Protein AF-A0AA36FX39-F1 (afdb_monomer_lite)

Organism: NCBI:txid96644

Secondary structure (DSSP, 8-state):
----BTHHHHHHHHTTT-----SS--EEE-S--TTTTTS--EEEEE-S-SEEEEEEEEETTEEEEEEEEEES---HHHHHHHHHHHHHHHHTSTTHHHHHHHSPEEE-S-HHHHHHHHHHH---EEE-HHHHHHHHHHHHHHHTTTTTT-HHHHHHHHHHHHHTTS-HHHHHHTTTT---S-SSTTTHHHHHHHHHHHHHHHHHH-GGG-

Structure (mmCIF, N/CA/C/O backbone):
data_AF-A0AA36FX39-F1
#
_entry.id   AF-A0AA36FX39-F1
#
loop_
_atom_site.group_PDB
_atom_site.id
_atom_site.type_symbol
_atom_site.label_atom_id
_atom_site.label_alt_id
_atom_site.label_comp_id
_atom_site.label_asym_id
_atom_site.label_entity_id
_atom_site.label_seq_id
_atom_site.pdbx_PDB_ins_code
_atom_site.Cartn_x
_atom_site.Cartn_y
_atom_site.Cartn_z
_atom_site.occupancy
_atom_site.B_iso_or_equiv
_atom_site.auth_seq_id
_atom_site.auth_comp_id
_atom_site.auth_asym_id
_atom_site.auth_atom_id
_atom_site.pdbx_PDB_model_num
ATOM 1 N N . MET A 1 1 ? -10.866 2.314 -0.943 1.00 38.16 1 MET A N 1
ATOM 2 C CA . MET A 1 1 ? -10.114 3.398 -0.266 1.00 38.16 1 MET A CA 1
ATOM 3 C C . MET A 1 1 ? -9.944 4.569 -1.226 1.00 38.16 1 MET A C 1
ATOM 5 O O . MET A 1 1 ? -9.583 4.350 -2.378 1.00 38.16 1 MET A O 1
ATOM 9 N N . ALA A 1 2 ? -10.256 5.788 -0.804 1.00 26.12 2 ALA A N 1
ATOM 10 C CA . ALA A 1 2 ? -10.143 6.982 -1.635 1.00 26.12 2 ALA A CA 1
ATOM 11 C C . ALA A 1 2 ? -9.407 8.057 -0.831 1.00 26.12 2 ALA A C 1
ATOM 13 O O . ALA A 1 2 ? -9.843 8.424 0.253 1.00 26.12 2 ALA A O 1
ATOM 14 N N . CYS A 1 3 ? -8.278 8.533 -1.354 1.00 27.59 3 CYS A N 1
ATOM 15 C CA . CYS A 1 3 ? -7.653 9.766 -0.888 1.00 27.59 3 CYS A CA 1
ATOM 16 C C . CYS A 1 3 ? -8.404 10.901 -1.586 1.00 27.59 3 CYS A C 1
ATOM 18 O O . CYS A 1 3 ? -8.202 11.119 -2.781 1.00 27.59 3 CYS A O 1
ATOM 20 N N . VAL A 1 4 ? -9.329 11.543 -0.877 1.00 28.94 4 VAL A N 1
ATOM 21 C CA . VAL A 1 4 ? -10.105 12.679 -1.389 1.00 28.94 4 VAL A CA 1
ATOM 22 C C . VAL A 1 4 ? -9.465 13.966 -0.873 1.00 28.94 4 VAL A C 1
ATOM 24 O O . VAL A 1 4 ? -9.008 14.009 0.267 1.00 28.94 4 VAL A O 1
ATOM 27 N N . ASP A 1 5 ? -9.405 14.992 -1.720 1.00 29.94 5 ASP A N 1
ATOM 28 C CA . ASP A 1 5 ? -8.946 16.340 -1.366 1.00 29.94 5 ASP A CA 1
ATOM 29 C C . ASP A 1 5 ? -9.750 16.884 -0.162 1.00 29.94 5 ASP A C 1
ATOM 31 O O . ASP A 1 5 ? -10.981 16.998 -0.207 1.00 29.94 5 ASP A O 1
ATOM 35 N N . CYS A 1 6 ? -9.048 17.175 0.941 1.00 34.19 6 CYS A N 1
ATOM 36 C CA . CYS A 1 6 ? -9.605 17.466 2.267 1.00 34.19 6 CYS A CA 1
ATOM 37 C C . CYS A 1 6 ? -10.429 18.755 2.363 1.00 34.19 6 CYS A C 1
ATOM 39 O O . CYS A 1 6 ? -11.160 18.933 3.344 1.00 34.19 6 CYS A O 1
ATOM 41 N N . LYS A 1 7 ? -10.337 19.666 1.385 1.00 35.47 7 LYS A N 1
ATOM 42 C CA . LYS A 1 7 ? -10.929 21.012 1.501 1.00 35.47 7 LYS A CA 1
ATOM 43 C C . LYS A 1 7 ? -12.444 20.986 1.732 1.00 35.47 7 LYS A C 1
ATOM 45 O O . LYS A 1 7 ? -12.955 21.782 2.516 1.00 35.47 7 LYS A O 1
ATOM 50 N N . LYS A 1 8 ? -13.163 20.032 1.126 1.00 36.50 8 LYS A N 1
ATOM 51 C CA . LYS A 1 8 ? -14.623 19.887 1.298 1.00 36.50 8 LYS A CA 1
ATOM 52 C C . LYS A 1 8 ? -15.017 19.202 2.614 1.00 36.50 8 LYS A C 1
ATOM 54 O O . LYS A 1 8 ? -16.038 19.557 3.196 1.00 36.50 8 LYS A O 1
ATOM 59 N N . PHE A 1 9 ? -14.209 18.261 3.110 1.00 38.22 9 PHE A N 1
ATOM 60 C CA . PHE A 1 9 ? -14.480 17.535 4.360 1.00 38.22 9 PHE A CA 1
ATOM 61 C C . PHE A 1 9 ? -14.305 18.435 5.593 1.00 38.22 9 PHE A C 1
ATOM 63 O O . PHE A 1 9 ? -15.168 18.464 6.472 1.00 38.22 9 PHE A O 1
ATOM 70 N N . ILE A 1 10 ? -13.232 19.234 5.619 1.00 39.91 10 ILE A N 1
ATOM 71 C CA . ILE A 1 10 ? -12.936 20.179 6.708 1.00 39.91 10 ILE A CA 1
ATOM 72 C C . ILE A 1 10 ? -14.005 21.285 6.782 1.00 39.91 10 ILE A C 1
ATOM 74 O O . ILE A 1 10 ? -14.480 21.617 7.869 1.00 39.91 10 ILE A O 1
ATOM 78 N N . ALA A 1 11 ? -14.443 21.812 5.632 1.00 41.25 11 ALA A N 1
ATOM 79 C CA . ALA A 1 11 ? -15.475 22.849 5.565 1.00 41.25 11 ALA A CA 1
ATOM 80 C C . ALA A 1 11 ? -16.834 22.380 6.119 1.00 41.25 11 ALA A C 1
ATOM 82 O O . ALA A 1 11 ? -17.490 23.115 6.857 1.00 41.25 11 ALA A O 1
ATOM 83 N N . ASN A 1 12 ? -17.235 21.139 5.823 1.00 39.12 12 ASN A N 1
ATOM 84 C CA . ASN A 1 12 ? -18.529 20.609 6.258 1.00 39.12 12 ASN A CA 1
ATOM 85 C C . ASN A 1 12 ? -18.571 20.320 7.772 1.00 39.12 12 ASN A C 1
ATOM 87 O O . ASN A 1 12 ? -19.609 20.473 8.408 1.00 39.12 12 ASN A O 1
ATOM 91 N N . LYS A 1 13 ? -17.434 19.951 8.378 1.00 43.81 13 LYS A N 1
ATOM 92 C CA . LYS A 1 13 ? -17.348 19.645 9.817 1.00 43.81 13 LYS A CA 1
ATOM 93 C C . LYS A 1 13 ? -17.209 20.887 10.707 1.00 43.81 13 LYS A C 1
ATOM 95 O O . LYS A 1 13 ? -17.745 20.870 11.812 1.00 43.81 13 LYS A O 1
ATOM 100 N N . ARG A 1 14 ? -16.599 21.983 10.224 1.00 40.12 14 ARG A N 1
ATOM 101 C CA . ARG A 1 14 ? -16.661 23.299 10.905 1.00 40.12 14 ARG A CA 1
ATOM 102 C C . ARG A 1 14 ? -18.099 23.801 11.043 1.00 40.12 14 ARG A C 1
ATOM 104 O O . ARG A 1 14 ? -18.460 24.334 12.083 1.00 40.12 14 ARG A O 1
ATOM 111 N N . ARG A 1 15 ? -18.931 23.563 10.024 1.00 33.38 15 ARG A N 1
ATOM 112 C CA . ARG A 1 15 ? -20.356 23.929 10.019 1.00 33.38 15 ARG A CA 1
ATOM 113 C C . ARG A 1 15 ? -21.189 23.160 11.055 1.00 33.38 15 ARG A C 1
ATOM 115 O O . ARG A 1 15 ? -22.246 23.635 11.441 1.00 33.38 15 ARG A O 1
ATOM 122 N N . LEU A 1 16 ? -20.704 22.002 11.509 1.00 36.22 16 LEU A N 1
ATOM 123 C CA . LEU A 1 16 ? -21.359 21.134 12.496 1.00 36.22 16 LEU A CA 1
ATOM 124 C C . LEU A 1 16 ? -20.839 21.335 13.934 1.00 36.22 16 LEU A C 1
ATOM 126 O O . LEU A 1 16 ? -21.176 20.543 14.805 1.00 36.22 16 LEU A O 1
ATOM 130 N N . GLY A 1 17 ? -19.991 22.339 14.196 1.00 29.98 17 GLY A N 1
ATOM 131 C CA . GLY A 1 17 ? -19.481 22.623 15.548 1.00 29.98 17 GLY A CA 1
ATOM 132 C C . GLY A 1 17 ? -18.482 21.596 16.105 1.00 29.98 17 GLY A C 1
ATOM 133 O O . GLY A 1 17 ? -18.139 21.646 17.278 1.00 29.98 17 GLY A O 1
ATOM 134 N N . LEU A 1 18 ? -17.975 20.676 15.274 1.00 39.56 18 LEU A N 1
ATOM 135 C CA . LEU A 1 18 ? -17.125 19.548 15.697 1.00 39.56 18 LEU A CA 1
ATOM 136 C C . LEU A 1 18 ? -15.623 19.883 15.805 1.00 39.56 18 LEU A C 1
ATOM 138 O O . LEU A 1 18 ? -14.799 18.989 15.974 1.00 39.56 18 LEU A O 1
ATOM 142 N N . TYR A 1 19 ? -15.261 21.159 15.675 1.00 37.84 19 TYR A N 1
ATOM 143 C CA . TYR A 1 19 ? -13.895 21.664 15.819 1.00 37.84 19 TYR A CA 1
ATOM 144 C C . TYR A 1 19 ? -13.902 22.840 16.799 1.00 37.84 19 TYR A C 1
ATOM 146 O O . TYR A 1 19 ? -13.935 23.999 16.389 1.00 37.84 19 TYR A O 1
ATOM 154 N N . GLY A 1 20 ? -13.904 22.525 18.095 1.00 29.28 20 GLY A N 1
ATOM 155 C CA . GLY A 1 20 ? -13.510 23.462 19.146 1.00 29.28 20 GLY A CA 1
ATOM 156 C C . GLY A 1 20 ? -11.989 23.588 19.154 1.00 29.28 20 GLY A C 1
ATOM 157 O O . GLY A 1 20 ? -11.285 22.591 18.999 1.00 29.28 20 GLY A O 1
ATOM 158 N N . GLY A 1 21 ? -11.484 24.816 19.229 1.00 30.69 21 GLY A N 1
ATOM 159 C CA . GLY A 1 21 ? -10.059 25.098 19.137 1.00 30.69 21 GLY A CA 1
ATOM 160 C C . GLY A 1 21 ? -9.290 24.568 20.338 1.00 30.69 21 GLY A C 1
ATOM 161 O O . GLY A 1 21 ? -9.250 25.230 21.363 1.00 30.69 21 GLY A O 1
ATOM 162 N N . GLU A 1 22 ? -8.603 23.443 20.173 1.00 29.55 22 GLU A N 1
ATOM 163 C CA . GLU A 1 22 ? -7.464 23.082 21.011 1.00 29.55 22 GLU A CA 1
ATOM 164 C C . GLU A 1 22 ? -6.317 22.582 20.131 1.00 29.55 22 GLU A C 1
ATOM 166 O O . GLU A 1 22 ? -6.483 21.772 19.215 1.00 29.55 22 GLU A O 1
ATOM 171 N N . LYS A 1 23 ? -5.141 23.160 20.382 1.00 35.06 23 LYS A N 1
ATOM 172 C CA . LYS A 1 23 ? -3.867 22.793 19.773 1.00 35.06 23 LYS A CA 1
ATOM 173 C C . LYS A 1 23 ? -3.506 21.385 20.246 1.00 35.06 23 LYS A C 1
ATOM 175 O O . LYS A 1 23 ? -3.478 21.146 21.443 1.00 35.06 23 LYS A O 1
ATOM 180 N N . GLU A 1 24 ? -3.225 20.494 19.295 1.00 35.31 24 GLU A N 1
ATOM 181 C CA . GLU A 1 24 ? -2.736 19.126 19.526 1.00 35.31 24 GLU A CA 1
ATOM 182 C C . GLU A 1 24 ? -3.533 18.322 20.572 1.00 35.31 24 GLU A C 1
ATOM 184 O O . GLU A 1 24 ? -3.075 18.060 21.678 1.00 35.31 24 GLU A O 1
ATOM 189 N N . GLY A 1 25 ? -4.725 17.859 20.194 1.00 28.55 25 GLY A N 1
ATOM 190 C CA . GLY A 1 25 ? -5.540 16.982 21.032 1.00 28.55 25 GLY A CA 1
ATOM 191 C C . GLY A 1 25 ? -6.332 15.982 20.198 1.00 28.55 25 GLY A C 1
ATOM 192 O O . GLY A 1 25 ? -6.885 16.317 19.152 1.00 28.55 25 GLY A O 1
ATOM 193 N N . VAL A 1 26 ? -6.366 14.726 20.644 1.00 31.09 26 VAL A N 1
ATOM 194 C CA . VAL A 1 26 ? -7.238 13.678 20.094 1.00 31.09 26 VAL A CA 1
ATOM 195 C C . VAL A 1 26 ? -8.691 14.133 20.253 1.00 31.09 26 VAL A C 1
ATOM 197 O O . VAL A 1 26 ? -9.208 14.160 21.367 1.00 31.09 26 VAL A O 1
ATOM 200 N N . VAL A 1 27 ? -9.369 14.460 19.150 1.00 31.11 27 VAL A N 1
ATOM 201 C CA . VAL A 1 27 ? -10.805 14.763 19.174 1.00 31.11 27 VAL A CA 1
ATOM 202 C C . VAL A 1 27 ? -11.560 13.435 19.267 1.00 31.11 27 VAL A C 1
ATOM 204 O O . VAL A 1 27 ? -11.731 12.718 18.279 1.00 31.11 27 VAL A O 1
ATOM 207 N N . LYS A 1 28 ? -11.969 13.070 20.486 1.00 28.53 28 LYS A N 1
ATOM 208 C CA . LYS A 1 28 ? -12.847 11.921 20.745 1.00 28.53 28 LYS A CA 1
ATOM 209 C C . LYS A 1 28 ? -14.259 12.243 20.251 1.00 28.53 28 LYS A C 1
ATOM 211 O O . LYS A 1 28 ? -14.890 13.154 20.776 1.00 28.53 28 LYS A O 1
ATOM 216 N N . VAL A 1 29 ? -14.771 11.469 19.294 1.00 30.28 29 VAL A N 1
ATOM 217 C CA . VAL A 1 29 ? -16.190 11.502 18.905 1.00 30.28 29 VAL A CA 1
ATOM 218 C C . VAL A 1 29 ? -16.812 10.125 19.138 1.00 30.28 29 VAL A C 1
ATOM 220 O O . VAL A 1 29 ? -16.722 9.238 18.298 1.00 30.28 29 VAL A O 1
ATOM 223 N N . SER A 1 30 ? -17.394 9.972 20.328 1.00 31.22 30 SER A N 1
ATOM 224 C CA . SER A 1 30 ? -18.512 9.096 20.727 1.00 31.22 30 SER A CA 1
ATOM 225 C C . SER A 1 30 ? -18.368 8.805 22.226 1.00 31.22 30 SER A C 1
ATOM 227 O O . SER A 1 30 ? -17.296 8.400 22.682 1.00 31.22 30 SER A O 1
ATOM 229 N N . GLN A 1 31 ? -19.420 9.079 22.999 1.00 29.42 31 GLN A N 1
ATOM 230 C CA . GLN A 1 31 ? -19.498 8.807 24.439 1.00 29.42 31 GLN A CA 1
ATOM 231 C C . GLN A 1 31 ? -20.075 7.421 24.758 1.00 29.42 31 GLN A C 1
ATOM 233 O O . GLN A 1 31 ? -20.221 7.107 25.935 1.00 29.42 31 GLN A O 1
ATOM 238 N N . ASP A 1 32 ? -20.327 6.569 23.762 1.00 33.84 32 ASP A N 1
ATOM 239 C CA . ASP A 1 32 ? -20.781 5.201 24.008 1.00 33.84 32 ASP A CA 1
ATOM 240 C C . ASP A 1 32 ? -19.777 4.190 23.442 1.00 33.84 32 ASP A C 1
ATOM 242 O O . ASP A 1 32 ? -19.621 4.012 22.234 1.00 33.84 32 ASP A O 1
ATOM 246 N N . TYR A 1 33 ? -19.007 3.590 24.352 1.00 39.44 33 TYR A N 1
ATOM 247 C CA . TYR A 1 33 ? -17.940 2.629 24.056 1.00 39.44 33 TYR A CA 1
ATOM 248 C C . TYR A 1 33 ? -18.417 1.176 24.197 1.00 39.44 33 TYR A C 1
ATOM 250 O O . TYR A 1 33 ? -17.618 0.250 24.057 1.00 39.44 33 TYR A O 1
ATOM 258 N N . SER A 1 34 ? -19.703 0.947 24.471 1.00 31.64 34 SER A N 1
ATOM 259 C CA . SER A 1 34 ? -20.241 -0.394 24.724 1.00 31.64 34 SER A CA 1
ATOM 260 C C . SER A 1 34 ? -20.250 -1.302 23.479 1.00 31.64 34 SER A C 1
ATOM 262 O O . SER A 1 34 ? -20.378 -2.521 23.600 1.00 31.64 34 SER A O 1
ATOM 264 N N . THR A 1 35 ? -20.039 -0.738 22.282 1.00 36.78 35 THR A N 1
ATOM 265 C CA . THR A 1 35 ? -20.397 -1.378 21.008 1.00 36.78 35 THR A CA 1
ATOM 266 C C . THR A 1 35 ? -19.446 -1.071 19.842 1.00 36.78 35 THR A C 1
ATOM 268 O O . THR A 1 35 ? -19.885 -1.053 18.712 1.00 36.78 35 THR A O 1
ATOM 271 N N . PHE A 1 36 ? -18.128 -0.909 20.015 1.00 35.97 36 PHE A N 1
ATOM 272 C CA . PHE A 1 36 ? -17.178 -0.547 18.920 1.00 35.97 36 PHE A CA 1
ATOM 273 C C . PHE A 1 36 ? -17.287 -1.333 17.578 1.00 35.97 36 PHE A C 1
ATOM 275 O O . PHE A 1 36 ? -16.769 -0.883 16.558 1.00 35.97 36 PHE A O 1
ATOM 282 N N . LEU A 1 37 ? -17.909 -2.522 17.569 1.00 40.62 37 LEU A N 1
ATOM 283 C CA . LEU A 1 37 ? -18.160 -3.351 16.376 1.00 40.62 37 LEU A CA 1
ATOM 284 C C . LEU A 1 37 ? -19.648 -3.480 15.988 1.00 40.62 37 LEU A C 1
ATOM 286 O O . LEU A 1 37 ? -19.957 -4.130 14.994 1.00 40.62 37 LEU A O 1
ATOM 290 N N . THR A 1 38 ? -20.555 -2.886 16.758 1.00 37.59 38 THR A N 1
ATOM 291 C CA . THR A 1 38 ? -21.995 -2.771 16.475 1.00 37.59 38 THR A CA 1
ATOM 292 C C . THR A 1 38 ? -22.449 -1.308 16.316 1.00 37.59 38 THR A C 1
ATOM 294 O O . THR A 1 38 ? -23.486 -1.073 15.709 1.00 37.59 38 THR A O 1
ATOM 297 N N . ASP A 1 39 ? -21.637 -0.343 16.761 1.00 40.66 39 ASP A N 1
ATOM 298 C CA . ASP A 1 39 ? -21.708 1.101 16.525 1.00 40.66 39 ASP A CA 1
ATOM 299 C C . ASP A 1 39 ? -20.261 1.651 16.387 1.00 40.66 39 ASP A C 1
ATOM 301 O O . ASP A 1 39 ? -19.499 1.690 17.363 1.00 40.66 39 ASP A O 1
ATOM 305 N N . PRO A 1 40 ? -19.791 1.969 15.168 1.00 47.25 40 PRO A N 1
ATOM 306 C CA . PRO A 1 40 ? -18.404 2.357 14.929 1.00 47.25 40 PRO A CA 1
ATOM 307 C C . PRO A 1 40 ? -18.118 3.739 15.539 1.00 47.25 40 PRO A C 1
ATOM 309 O O . PRO A 1 40 ? -18.429 4.777 14.956 1.00 47.25 40 PRO A O 1
ATOM 312 N N . ALA A 1 41 ? -17.467 3.764 16.705 1.00 52.12 41 ALA A N 1
ATOM 313 C CA . ALA A 1 41 ? -16.972 5.002 17.302 1.00 52.12 41 ALA A CA 1
ATOM 314 C C . ALA A 1 41 ? -15.963 5.673 16.353 1.00 52.12 41 ALA A C 1
ATOM 316 O O . ALA A 1 41 ? -14.883 5.142 16.082 1.00 52.12 41 ALA A O 1
ATOM 317 N N . LEU A 1 42 ? -16.319 6.850 15.838 1.00 52.66 42 LEU A N 1
ATOM 318 C CA . LEU A 1 42 ? -15.518 7.575 14.861 1.00 52.66 42 LEU A CA 1
ATOM 319 C C . LEU A 1 42 ? -14.289 8.205 15.524 1.00 52.66 42 LEU A C 1
ATOM 321 O O . LEU A 1 42 ? -14.366 9.257 16.159 1.00 52.66 42 LEU A O 1
ATOM 325 N N . ILE A 1 43 ? -13.115 7.615 15.310 1.00 59.28 43 ILE A N 1
ATOM 326 C CA . ILE A 1 43 ? -11.856 8.219 15.756 1.00 59.28 43 IL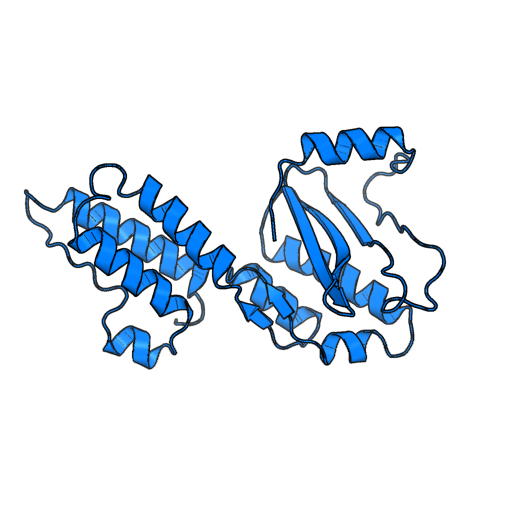E A CA 1
ATOM 327 C C . ILE A 1 43 ? -11.421 9.268 14.728 1.00 59.28 43 ILE A C 1
ATOM 329 O O . ILE A 1 43 ? -11.114 8.913 13.590 1.00 59.28 43 ILE A O 1
ATOM 333 N N . VAL A 1 44 ? -11.352 10.545 15.118 1.00 56.62 44 VAL A N 1
ATOM 334 C CA . VAL A 1 44 ? -10.829 11.625 14.264 1.00 56.62 44 VAL A CA 1
ATOM 335 C C . VAL A 1 44 ? -9.476 12.097 14.798 1.00 56.62 44 VAL A C 1
ATOM 337 O O . VAL A 1 44 ? -9.389 12.737 15.842 1.00 56.62 44 VAL A O 1
ATOM 340 N N . HIS A 1 45 ? -8.401 11.801 14.068 1.00 59.19 45 HIS A N 1
ATOM 341 C CA . HIS A 1 45 ? -7.057 12.288 14.381 1.00 59.19 45 HIS A CA 1
ATOM 342 C C . HIS A 1 45 ? -6.668 13.417 13.427 1.00 59.19 45 HIS A C 1
ATOM 344 O O . HIS A 1 45 ? -6.547 13.198 12.221 1.00 59.19 45 HIS A O 1
ATOM 350 N N . VAL A 1 46 ? -6.446 14.620 13.951 1.00 53.62 46 VAL A N 1
ATOM 351 C CA . VAL A 1 46 ? -6.154 15.806 13.140 1.00 53.62 46 VAL A CA 1
ATOM 352 C C . VAL A 1 46 ? -4.739 16.275 13.431 1.00 53.62 46 VAL A C 1
ATOM 354 O O . VAL A 1 46 ? -4.436 16.736 14.524 1.00 53.62 46 VAL A O 1
ATOM 357 N N . CYS A 1 47 ? -3.869 16.177 12.433 1.00 51.47 47 CYS A N 1
ATOM 358 C CA . CYS A 1 47 ? -2.702 17.047 12.339 1.00 51.47 47 CYS A CA 1
ATOM 359 C C . CYS A 1 47 ? -3.023 18.113 11.285 1.00 51.47 47 CYS A C 1
ATOM 361 O O . CYS A 1 47 ? -3.758 17.811 10.355 1.00 51.47 47 CYS A O 1
ATOM 363 N N . ASP A 1 48 ? -2.495 19.331 11.391 1.00 50.16 48 ASP A N 1
ATOM 364 C CA . ASP A 1 48 ? -2.663 20.396 10.384 1.00 50.16 48 ASP A CA 1
ATOM 365 C C . ASP A 1 48 ? -2.367 19.896 8.954 1.00 50.16 48 ASP A C 1
ATOM 367 O O . ASP A 1 48 ? -1.207 19.822 8.586 1.00 50.16 48 ASP A O 1
ATOM 371 N N . ALA A 1 49 ? -3.332 19.504 8.123 1.00 57.69 49 ALA A N 1
ATOM 372 C CA . ALA A 1 49 ? -3.017 18.621 6.992 1.00 57.69 49 ALA A CA 1
ATOM 373 C C . ALA A 1 49 ? -3.939 18.737 5.773 1.00 57.69 49 ALA A C 1
ATOM 375 O O . ALA A 1 49 ? -5.076 19.188 5.876 1.00 57.69 49 ALA A O 1
ATOM 376 N N . ASP A 1 50 ? -3.452 18.253 4.624 1.00 68.12 50 ASP A N 1
ATOM 377 C CA . ASP A 1 50 ? -4.125 18.246 3.319 1.00 68.12 50 ASP A CA 1
ATOM 378 C C . ASP A 1 50 ? -4.589 16.851 2.845 1.00 68.12 50 ASP A C 1
ATOM 380 O O . ASP A 1 50 ? -5.318 16.764 1.856 1.00 68.12 50 ASP A O 1
ATOM 384 N N . LYS A 1 51 ? -4.216 15.755 3.529 1.00 69.12 51 LYS A N 1
ATOM 385 C CA . LYS A 1 51 ? -4.577 14.378 3.129 1.00 69.12 51 LYS A CA 1
ATOM 386 C C . LYS A 1 51 ? -5.476 13.698 4.154 1.00 69.12 51 LYS A C 1
ATOM 388 O O . LYS A 1 51 ? -5.187 13.737 5.346 1.00 69.12 51 LYS A O 1
ATOM 393 N N . LEU A 1 52 ? -6.522 13.020 3.677 1.00 80.31 52 LEU A N 1
ATOM 394 C CA . LEU A 1 52 ? -7.425 12.203 4.489 1.00 80.31 52 LEU A CA 1
ATOM 395 C C . LEU A 1 52 ? -7.078 10.722 4.330 1.00 80.31 52 LEU A C 1
ATOM 397 O O . LEU A 1 52 ? -7.125 10.164 3.233 1.00 80.31 52 LEU A O 1
ATOM 401 N N . TYR A 1 53 ? -6.780 10.080 5.450 1.00 79.25 53 TYR A N 1
ATOM 402 C CA . TYR A 1 53 ? -6.685 8.640 5.604 1.00 79.25 53 TYR A CA 1
ATOM 403 C C . TYR A 1 53 ? -7.950 8.131 6.293 1.00 79.25 53 TYR A C 1
ATOM 405 O O . TYR A 1 53 ? -8.428 8.738 7.248 1.00 79.25 53 TYR A O 1
ATOM 413 N N . THR A 1 54 ? -8.516 7.032 5.802 1.00 83.00 54 THR A N 1
ATOM 414 C CA . THR A 1 54 ? -9.718 6.429 6.390 1.00 83.00 54 THR A CA 1
ATOM 415 C C . THR A 1 54 ? -9.543 4.926 6.493 1.00 83.00 54 THR A C 1
ATOM 417 O O . THR A 1 54 ? -9.214 4.281 5.497 1.00 83.00 54 THR A O 1
ATOM 420 N N . LEU A 1 55 ? -9.806 4.383 7.679 1.00 83.62 55 LEU A N 1
ATOM 421 C CA . LEU A 1 55 ? -9.944 2.953 7.908 1.00 83.62 55 LEU A CA 1
ATOM 422 C C . LEU A 1 55 ? -11.431 2.600 7.923 1.00 83.62 55 LEU A C 1
ATOM 424 O O . LEU A 1 55 ? -12.203 3.200 8.671 1.00 83.62 55 LEU A O 1
ATOM 428 N N . LEU A 1 56 ? -11.816 1.629 7.098 1.00 83.81 56 LEU A N 1
ATOM 429 C CA . LEU A 1 56 ? -13.182 1.122 7.014 1.00 83.81 56 LEU A CA 1
ATOM 430 C C . LEU A 1 56 ? -13.216 -0.321 7.530 1.00 83.81 56 LEU A C 1
ATOM 432 O O . LEU A 1 56 ? -12.351 -1.116 7.163 1.00 83.81 56 LEU A O 1
ATOM 436 N N . ALA A 1 57 ? -14.218 -0.655 8.338 1.00 81.12 57 ALA A N 1
ATOM 437 C CA . ALA A 1 57 ? -14.620 -2.027 8.622 1.00 81.12 57 ALA A CA 1
ATOM 438 C C . ALA A 1 57 ? -15.718 -2.452 7.651 1.00 81.12 57 ALA A C 1
ATOM 440 O O . ALA A 1 57 ? -16.549 -1.633 7.273 1.00 81.12 57 ALA A O 1
ATOM 441 N N . ILE A 1 58 ? -15.742 -3.731 7.284 1.00 77.25 58 ILE A N 1
ATOM 442 C CA . ILE A 1 58 ? -16.897 -4.335 6.619 1.00 77.25 58 ILE A CA 1
ATOM 443 C C . ILE A 1 58 ? -17.678 -5.098 7.683 1.00 77.25 58 ILE A C 1
ATOM 445 O O . ILE A 1 58 ? -17.134 -6.013 8.300 1.00 77.25 58 ILE A O 1
ATOM 449 N N . ILE A 1 59 ? -18.925 -4.699 7.915 1.00 74.69 59 ILE A N 1
ATOM 450 C CA . ILE A 1 59 ? -19.839 -5.321 8.876 1.00 74.69 59 ILE A CA 1
ATOM 451 C C . ILE A 1 59 ? -21.124 -5.608 8.107 1.00 74.69 59 ILE A C 1
ATOM 453 O O . ILE A 1 59 ? -21.690 -4.687 7.524 1.00 74.69 59 ILE A O 1
ATOM 457 N N . ASN A 1 60 ? -21.558 -6.871 8.064 1.00 77.88 60 ASN A N 1
ATOM 458 C CA . ASN A 1 60 ? -22.731 -7.299 7.287 1.00 77.88 60 ASN A CA 1
ATOM 459 C C . ASN A 1 60 ? -22.701 -6.767 5.839 1.00 77.88 60 ASN A C 1
ATOM 461 O O . ASN A 1 60 ? -23.644 -6.129 5.381 1.00 77.88 60 ASN A O 1
ATOM 465 N N . ASP A 1 61 ? -21.559 -6.947 5.165 1.00 77.06 61 ASP A N 1
ATOM 466 C CA . ASP A 1 61 ? -21.283 -6.496 3.790 1.00 77.06 61 ASP A CA 1
ATOM 467 C C . ASP A 1 61 ? -21.353 -4.979 3.533 1.00 77.06 61 ASP A C 1
ATOM 469 O O . ASP A 1 61 ? -21.128 -4.523 2.409 1.00 77.06 61 ASP A O 1
ATOM 473 N N . ALA A 1 62 ? -21.555 -4.167 4.572 1.00 75.19 62 ALA A N 1
ATOM 474 C CA . ALA A 1 62 ? -21.566 -2.716 4.478 1.00 75.19 62 ALA A CA 1
ATOM 475 C C . ALA A 1 62 ? -20.275 -2.095 5.054 1.00 75.19 62 ALA A C 1
ATOM 477 O O . ALA A 1 62 ? -19.758 -2.552 6.080 1.00 75.19 62 ALA A O 1
ATOM 478 N N . PRO A 1 63 ? -19.714 -1.053 4.406 1.00 77.31 63 PRO A N 1
ATOM 479 C CA . PRO A 1 63 ? -18.527 -0.368 4.893 1.00 77.31 63 PRO A CA 1
ATOM 480 C C . PRO A 1 63 ? -18.864 0.689 5.952 1.00 77.31 63 PRO A C 1
ATOM 482 O O . PRO A 1 63 ? -19.627 1.619 5.699 1.00 77.31 63 PRO A O 1
ATOM 485 N N . TYR A 1 64 ? -18.192 0.614 7.097 1.00 76.31 64 TYR A N 1
ATOM 486 C CA . TYR A 1 64 ? -18.326 1.547 8.212 1.00 76.31 64 TYR A CA 1
ATOM 487 C C . TYR A 1 64 ? -16.981 2.199 8.554 1.00 76.31 64 TYR A C 1
ATOM 489 O O . TYR A 1 64 ? -15.974 1.495 8.660 1.00 76.31 64 TYR A O 1
ATOM 497 N N . PRO A 1 65 ? -16.908 3.529 8.736 1.00 77.31 65 PRO A N 1
ATOM 498 C CA . PRO A 1 65 ? -15.665 4.192 9.108 1.00 77.31 65 PRO A CA 1
ATOM 499 C C . PRO A 1 65 ? -15.301 3.915 10.566 1.00 77.31 65 PRO A C 1
ATOM 501 O O . PRO A 1 65 ? -16.007 4.330 11.473 1.00 77.31 65 PRO A O 1
ATOM 504 N N . LEU A 1 66 ? -14.156 3.269 10.785 1.00 75.19 66 LEU A N 1
ATOM 505 C CA . LEU A 1 66 ? -13.584 3.089 12.124 1.00 75.19 66 LEU A CA 1
ATOM 506 C C . LEU A 1 66 ? -12.718 4.279 12.543 1.00 75.19 66 LEU A C 1
ATOM 508 O O . LEU A 1 66 ? -12.623 4.623 13.718 1.00 75.19 66 LEU A O 1
ATOM 512 N N . LEU A 1 67 ? -12.015 4.881 11.582 1.00 81.25 67 LEU A N 1
ATOM 513 C CA . LEU A 1 67 ? -11.055 5.942 11.857 1.00 81.25 67 LEU A CA 1
ATOM 514 C C . LEU A 1 67 ? -10.899 6.858 10.649 1.00 81.25 67 LEU A C 1
ATOM 516 O O . LEU A 1 67 ? -10.712 6.392 9.524 1.00 81.25 67 LEU A O 1
ATOM 520 N N . HIS A 1 68 ? -10.875 8.161 10.907 1.00 81.12 68 HIS A N 1
ATOM 521 C CA . HIS A 1 68 ? -10.382 9.185 10.000 1.00 81.12 68 HIS A CA 1
ATOM 522 C C . HIS A 1 68 ? -9.119 9.817 10.584 1.00 81.12 68 HIS A C 1
ATOM 524 O O . HIS A 1 68 ? -9.088 10.245 11.735 1.00 81.12 68 HIS A O 1
ATOM 530 N N . ALA A 1 69 ? -8.075 9.927 9.772 1.00 79.25 69 ALA A N 1
ATOM 531 C CA . ALA A 1 69 ? -6.871 10.661 10.121 1.00 79.25 69 ALA A CA 1
ATOM 532 C C . ALA A 1 69 ? -6.552 11.687 9.040 1.00 79.25 69 ALA A C 1
ATOM 534 O O . ALA A 1 69 ? -6.435 11.347 7.866 1.00 79.25 69 ALA A O 1
ATOM 535 N N . VAL A 1 70 ? -6.382 12.942 9.435 1.00 79.25 70 VAL A N 1
ATOM 536 C CA . VAL A 1 70 ? -5.922 14.014 8.554 1.00 79.25 70 VAL A CA 1
ATOM 537 C C . VAL A 1 70 ? -4.416 14.175 8.765 1.00 79.25 70 VAL A C 1
ATOM 539 O O . VAL A 1 70 ? -3.966 14.402 9.891 1.00 79.25 70 VAL A O 1
ATOM 542 N N . THR A 1 71 ? -3.617 13.989 7.710 1.00 73.56 71 THR A N 1
ATOM 543 C CA . THR A 1 71 ? -2.149 13.897 7.809 1.00 73.56 71 THR A CA 1
ATOM 544 C C . THR A 1 71 ? -1.412 14.737 6.762 1.00 73.56 71 THR A C 1
ATOM 546 O O . THR A 1 71 ? -1.822 14.815 5.606 1.00 73.56 71 THR A O 1
ATOM 549 N N . ARG A 1 72 ? -0.297 15.376 7.153 1.00 71.88 72 ARG A N 1
ATOM 550 C CA . ARG A 1 72 ? 0.565 16.141 6.220 1.00 71.88 72 ARG A CA 1
ATOM 551 C C . ARG A 1 72 ? 1.352 15.226 5.283 1.00 71.88 72 ARG A C 1
ATOM 553 O O . ARG A 1 72 ? 1.709 15.583 4.164 1.00 71.88 72 ARG A O 1
ATOM 560 N N . CYS A 1 73 ? 1.709 14.039 5.767 1.00 71.88 73 CYS A N 1
ATOM 561 C CA . CYS A 1 73 ? 2.582 13.120 5.052 1.00 71.88 73 CYS A CA 1
ATOM 562 C C . CYS A 1 73 ? 2.195 11.658 5.290 1.00 71.88 73 CYS A C 1
ATOM 564 O O . CYS A 1 73 ? 1.433 11.338 6.199 1.00 71.88 73 CYS A O 1
ATOM 566 N N . LYS A 1 74 ? 2.713 10.783 4.427 1.00 75.12 74 LYS A N 1
ATOM 567 C CA . LYS A 1 74 ? 2.571 9.326 4.493 1.00 75.12 74 LYS A CA 1
ATOM 568 C C . LYS A 1 74 ? 3.917 8.719 4.889 1.00 75.12 74 LYS A C 1
ATOM 570 O O . LYS A 1 74 ? 4.606 8.124 4.076 1.00 75.12 74 LYS A O 1
ATOM 575 N N . LYS A 1 75 ? 4.378 9.014 6.104 1.00 81.12 75 LYS A N 1
ATOM 576 C CA . LYS A 1 75 ? 5.635 8.468 6.643 1.00 81.12 75 LYS A CA 1
ATOM 577 C C . LYS A 1 75 ? 5.316 7.421 7.703 1.00 81.12 75 LYS A C 1
ATOM 579 O O . LYS A 1 75 ? 4.261 7.491 8.329 1.00 81.12 75 LYS A O 1
ATOM 584 N N . ARG A 1 76 ? 6.255 6.508 7.968 1.00 83.75 76 ARG A N 1
ATOM 585 C CA . ARG A 1 76 ? 6.129 5.483 9.024 1.00 83.75 76 ARG A CA 1
ATOM 586 C C . ARG A 1 76 ? 5.687 6.078 10.365 1.00 83.75 76 ARG A C 1
ATOM 588 O O . ARG A 1 76 ? 4.667 5.673 10.899 1.00 83.75 76 ARG A O 1
ATOM 595 N N . ALA A 1 77 ? 6.343 7.148 10.820 1.00 83.44 77 ALA A N 1
ATOM 596 C CA . ALA A 1 77 ? 5.966 7.848 12.053 1.00 83.44 77 ALA A CA 1
ATOM 597 C C . ALA A 1 77 ? 4.508 8.358 12.062 1.00 83.44 77 ALA A C 1
ATOM 599 O O . ALA A 1 77 ? 3.869 8.404 13.111 1.00 83.44 77 ALA A O 1
ATOM 600 N N . THR A 1 78 ? 3.951 8.736 10.905 1.00 83.50 78 THR A N 1
ATOM 601 C CA . THR A 1 78 ? 2.537 9.120 10.797 1.00 83.50 78 THR A CA 1
ATOM 602 C C . THR A 1 78 ? 1.627 7.915 11.007 1.00 83.50 78 THR A C 1
ATOM 604 O O . THR A 1 78 ? 0.689 7.993 11.796 1.00 83.50 78 THR A O 1
ATOM 607 N N . TYR A 1 79 ? 1.909 6.799 10.335 1.00 85.50 79 TYR A N 1
ATOM 608 C CA . TYR A 1 79 ? 1.127 5.570 10.471 1.00 85.50 79 TYR A CA 1
ATOM 609 C C . TYR A 1 79 ? 1.213 4.986 11.879 1.00 85.50 79 TYR A C 1
ATOM 611 O O . TYR A 1 79 ? 0.189 4.617 12.448 1.00 85.50 79 TYR A O 1
ATOM 619 N N . GLN A 1 80 ? 2.399 5.011 12.485 1.00 88.00 80 GLN A N 1
ATOM 620 C CA . GLN A 1 80 ? 2.606 4.602 13.869 1.00 88.00 80 GLN A CA 1
ATOM 621 C C . GLN A 1 80 ? 1.687 5.373 14.827 1.00 88.00 80 GLN A C 1
ATOM 623 O O . GLN A 1 80 ? 1.014 4.759 15.655 1.00 88.00 80 GLN A O 1
ATOM 628 N N . LYS A 1 81 ? 1.598 6.706 14.688 1.00 85.56 81 LYS A N 1
ATOM 629 C CA . LYS A 1 81 ? 0.688 7.540 15.493 1.00 85.56 81 LYS A CA 1
ATOM 630 C C . LYS A 1 81 ? -0.773 7.143 15.283 1.00 85.56 81 LYS A C 1
ATOM 632 O O . LYS A 1 81 ? -1.472 6.886 16.258 1.00 85.56 81 LYS A O 1
ATOM 637 N N . ILE A 1 82 ? -1.214 7.023 14.028 1.00 84.62 82 ILE A N 1
ATOM 638 C CA . ILE A 1 82 ? -2.593 6.636 13.684 1.00 84.62 82 ILE A CA 1
ATOM 639 C C . ILE A 1 82 ? -2.964 5.293 14.319 1.00 84.62 82 ILE A C 1
ATOM 641 O O . ILE A 1 82 ? -3.999 5.176 14.976 1.00 84.62 82 ILE A O 1
ATOM 645 N N . PHE A 1 83 ? -2.120 4.277 14.152 1.00 87.75 83 PHE A N 1
ATOM 646 C CA . PHE A 1 83 ? -2.409 2.939 14.661 1.00 87.75 83 PHE A CA 1
ATOM 647 C C . PHE A 1 83 ? -2.268 2.843 16.176 1.00 87.75 83 PHE A C 1
ATOM 649 O O . PHE A 1 83 ? -2.966 2.045 16.796 1.00 87.75 83 PHE A O 1
ATOM 656 N N . THR A 1 84 ? -1.433 3.681 16.792 1.00 87.94 84 THR A N 1
ATOM 657 C CA . THR A 1 84 ? -1.364 3.789 18.255 1.00 87.94 84 THR A CA 1
ATOM 658 C C . THR A 1 84 ? -2.668 4.345 18.817 1.00 87.94 84 THR A C 1
ATOM 660 O O . THR A 1 84 ? -3.180 3.804 19.792 1.00 87.94 84 THR A O 1
ATOM 663 N N . VAL A 1 85 ? -3.261 5.358 18.172 1.00 84.81 85 VAL A N 1
ATOM 664 C CA . VAL A 1 85 ? -4.589 5.863 18.561 1.00 84.81 85 VAL A CA 1
ATOM 665 C C . VAL A 1 85 ? -5.636 4.756 18.438 1.00 84.81 85 VAL A C 1
ATOM 667 O O . VAL A 1 85 ? -6.352 4.502 19.401 1.00 84.81 85 VAL A O 1
ATOM 670 N N . LEU A 1 86 ? -5.674 4.037 17.311 1.00 84.25 86 LEU A N 1
ATOM 671 C CA . LEU A 1 86 ? -6.600 2.914 17.118 1.00 84.25 86 LEU A CA 1
ATOM 672 C C . LEU A 1 86 ? -6.438 1.830 18.196 1.00 84.25 86 LEU A C 1
ATOM 674 O O . LEU A 1 86 ? -7.426 1.369 18.764 1.00 84.25 86 LEU A O 1
ATOM 678 N N . LYS A 1 87 ? -5.195 1.445 18.508 1.00 86.88 87 LYS A N 1
ATOM 679 C CA . LYS A 1 87 ? -4.874 0.466 19.554 1.00 86.88 87 LYS A CA 1
ATOM 680 C C . LYS A 1 87 ? -5.363 0.920 20.924 1.00 86.88 87 LYS A C 1
ATOM 682 O O . LYS A 1 87 ? -5.979 0.139 21.643 1.00 86.88 87 LYS A O 1
ATOM 687 N N . ASN A 1 88 ? -5.079 2.169 21.281 1.00 85.88 88 ASN A N 1
ATOM 688 C CA . ASN A 1 88 ? -5.455 2.726 22.573 1.00 85.88 88 ASN A CA 1
ATOM 689 C C . ASN A 1 88 ? -6.976 2.800 22.707 1.00 85.88 88 ASN A C 1
ATOM 691 O O . ASN A 1 88 ? -7.500 2.380 23.731 1.00 85.88 88 ASN A O 1
ATOM 695 N N . SER A 1 89 ? -7.686 3.228 21.660 1.00 82.00 89 SER A N 1
ATOM 696 C CA . SER A 1 89 ? -9.151 3.216 21.627 1.00 82.00 89 SER A CA 1
ATOM 697 C C . SER A 1 89 ? -9.726 1.806 21.761 1.00 82.00 89 SER A C 1
ATOM 699 O O . SER A 1 89 ? -10.665 1.607 22.524 1.00 82.00 89 SER A O 1
ATOM 701 N N . ALA A 1 90 ? -9.142 0.811 21.089 1.00 81.88 90 ALA A N 1
ATOM 702 C CA . ALA A 1 90 ? -9.580 -0.578 21.208 1.00 81.88 90 ALA A CA 1
ATOM 703 C C . ALA A 1 90 ? -9.338 -1.172 22.605 1.00 81.88 90 ALA A C 1
ATOM 705 O O . ALA A 1 90 ? -10.103 -2.025 23.041 1.00 81.88 90 ALA A O 1
ATOM 706 N N . ASN A 1 91 ? -8.303 -0.720 23.318 1.00 84.31 91 ASN A N 1
ATOM 707 C CA . ASN A 1 91 ? -8.017 -1.148 24.689 1.00 84.31 91 ASN A CA 1
ATOM 708 C C . ASN A 1 91 ? -8.992 -0.582 25.731 1.00 84.31 91 ASN A C 1
ATOM 710 O O . ASN A 1 91 ? -9.061 -1.127 26.828 1.00 84.31 91 ASN A O 1
ATOM 714 N N . LEU A 1 92 ? -9.741 0.482 25.412 1.00 81.19 92 LEU A N 1
ATOM 715 C CA . LEU A 1 92 ? -10.749 1.040 26.324 1.00 81.19 92 LEU A CA 1
ATOM 716 C C . LEU A 1 92 ? -11.938 0.095 26.537 1.00 81.19 92 LEU A C 1
ATOM 718 O O . LEU A 1 92 ? -12.685 0.264 27.495 1.00 81.19 92 LEU A O 1
ATOM 722 N N . VAL A 1 93 ? -12.117 -0.886 25.651 1.00 77.88 93 VAL A N 1
ATOM 723 C CA . VAL A 1 93 ? -13.241 -1.820 25.683 1.00 77.88 93 VAL A CA 1
ATOM 724 C C . VAL A 1 93 ? -12.702 -3.247 25.793 1.00 77.88 93 VAL A C 1
ATOM 726 O O . VAL A 1 93 ? -11.980 -3.696 24.893 1.00 77.88 93 VAL A O 1
ATOM 729 N N . PRO A 1 94 ? -13.045 -3.990 26.860 1.00 81.25 94 PRO A N 1
ATOM 730 C CA . PRO A 1 94 ? -12.573 -5.355 27.050 1.00 81.25 94 PRO A CA 1
ATOM 731 C C . PRO A 1 94 ? -12.813 -6.247 25.822 1.00 81.25 94 PRO A C 1
ATOM 733 O O . PRO A 1 94 ? -13.914 -6.323 25.281 1.00 81.25 94 PRO A O 1
ATOM 736 N N . GLY A 1 95 ? -11.756 -6.923 25.364 1.00 79.44 95 GLY A N 1
ATOM 737 C CA . GLY A 1 95 ? -11.802 -7.875 24.249 1.00 79.44 95 GLY A CA 1
ATOM 738 C C . GLY A 1 95 ? -11.749 -7.272 22.838 1.00 79.44 95 GLY A C 1
ATOM 739 O O . GLY A 1 95 ? -11.553 -8.017 21.876 1.00 79.44 95 GLY A O 1
ATOM 740 N N . ASN A 1 96 ? -11.861 -5.952 22.662 1.00 80.31 96 ASN A N 1
ATOM 741 C CA . ASN A 1 96 ? -11.866 -5.359 21.319 1.00 80.31 96 ASN A CA 1
ATOM 742 C C . ASN A 1 96 ? -10.508 -5.410 20.619 1.00 80.31 96 ASN A C 1
ATOM 744 O O . ASN A 1 96 ? -10.465 -5.624 19.408 1.00 80.31 96 ASN A O 1
ATOM 748 N N . LEU A 1 97 ? -9.392 -5.285 21.346 1.00 81.88 97 LEU A N 1
ATOM 749 C CA . LEU A 1 97 ? -8.071 -5.462 20.737 1.00 81.88 97 LEU A CA 1
ATOM 750 C C . LEU A 1 97 ? -7.886 -6.892 20.198 1.00 81.88 97 LEU A C 1
ATOM 752 O O . LEU A 1 97 ? -7.301 -7.081 19.135 1.00 81.88 97 LEU A O 1
ATOM 756 N N . GLN A 1 98 ? -8.401 -7.900 20.902 1.00 83.69 98 GLN A N 1
ATOM 757 C CA . GLN A 1 98 ? -8.367 -9.298 20.471 1.00 83.69 98 GLN A CA 1
ATOM 758 C C . GLN A 1 98 ? -9.230 -9.501 19.222 1.00 83.69 98 GLN A C 1
ATOM 760 O O . GLN A 1 98 ? -8.759 -10.111 18.266 1.00 83.69 98 GLN A O 1
ATOM 765 N N . LYS A 1 99 ? -10.432 -8.910 19.177 1.00 80.50 99 LYS A N 1
ATOM 766 C CA . LYS A 1 99 ? -11.283 -8.928 17.976 1.00 80.50 99 LYS A CA 1
ATOM 767 C C . LYS A 1 99 ? -10.616 -8.235 16.784 1.00 80.50 99 LYS A C 1
ATOM 769 O O . LYS A 1 99 ? -10.627 -8.777 15.682 1.00 80.50 99 LYS A O 1
ATOM 774 N N . LEU A 1 100 ? -9.968 -7.084 16.996 1.00 79.81 100 LEU A N 1
ATOM 775 C CA . LEU A 1 100 ? -9.167 -6.432 15.955 1.00 79.81 100 LEU A CA 1
ATOM 776 C C . LEU A 1 100 ? -8.027 -7.333 15.474 1.00 79.81 100 LEU A C 1
ATOM 778 O O . LEU A 1 100 ? -7.712 -7.333 14.294 1.00 79.81 100 LEU A O 1
ATOM 782 N N . ARG A 1 101 ? -7.417 -8.128 16.354 1.00 85.25 101 ARG A N 1
ATOM 783 C CA . ARG A 1 101 ? -6.359 -9.063 15.957 1.00 85.25 101 ARG A CA 1
ATOM 784 C C . ARG A 1 101 ? -6.850 -10.280 15.185 1.00 85.25 101 ARG A C 1
ATOM 786 O O . ARG A 1 101 ? -6.065 -10.860 14.445 1.00 85.25 101 ARG A O 1
ATOM 793 N N . SER A 1 102 ? -8.121 -10.649 15.333 1.00 78.06 102 SER A N 1
ATOM 794 C CA . SER A 1 102 ? -8.720 -11.773 14.607 1.00 78.06 102 SER A CA 1
ATOM 795 C C . SER A 1 102 ? -9.258 -11.416 13.219 1.00 78.06 102 SER A C 1
ATOM 797 O O . SER A 1 102 ? -9.621 -12.317 12.466 1.00 78.06 102 SER A O 1
ATOM 799 N N . ILE A 1 103 ? -9.343 -10.129 12.864 1.00 81.81 103 ILE A N 1
ATOM 800 C CA . ILE A 1 103 ? -9.847 -9.703 11.550 1.00 81.81 103 ILE A CA 1
ATOM 801 C C . ILE A 1 103 ? -8.719 -9.514 10.534 1.00 81.81 103 ILE A C 1
ATOM 803 O O . ILE A 1 103 ? -7.571 -9.227 10.871 1.00 81.81 103 ILE A O 1
ATOM 807 N N . ARG A 1 104 ? -9.071 -9.638 9.251 1.00 81.06 104 ARG A N 1
ATOM 808 C CA . ARG A 1 104 ? -8.154 -9.392 8.134 1.00 81.06 104 ARG A CA 1
ATOM 809 C C . ARG A 1 104 ? -8.090 -7.902 7.823 1.00 81.06 104 ARG A C 1
ATOM 811 O O . ARG A 1 104 ? -9.121 -7.283 7.567 1.00 81.06 104 ARG A O 1
ATOM 818 N N . PHE A 1 105 ? -6.882 -7.352 7.747 1.00 84.56 105 PHE A N 1
ATOM 819 C CA . PHE A 1 105 ? -6.669 -5.989 7.267 1.00 84.56 105 PHE A CA 1
ATOM 820 C C . PHE A 1 105 ? -6.318 -5.988 5.784 1.00 84.56 105 PHE A C 1
ATOM 822 O O . PHE A 1 105 ? -5.413 -6.703 5.354 1.00 84.56 105 PHE A O 1
ATOM 829 N N . LEU A 1 106 ? -7.019 -5.150 5.019 1.00 82.88 106 LEU A N 1
ATOM 830 C CA . LEU A 1 106 ? -6.718 -4.866 3.621 1.00 82.88 106 LEU A CA 1
ATOM 831 C C . LEU A 1 106 ? -6.360 -3.386 3.481 1.00 82.88 106 LEU A C 1
ATOM 833 O O . LEU A 1 106 ? -7.217 -2.521 3.658 1.00 82.88 106 LEU A O 1
ATOM 837 N N . ILE A 1 107 ? -5.103 -3.094 3.167 1.00 82.88 107 ILE A N 1
ATOM 838 C CA . ILE A 1 107 ? -4.584 -1.719 3.091 1.00 82.88 107 ILE A CA 1
ATOM 839 C C . ILE A 1 107 ? -3.805 -1.488 1.795 1.00 82.88 107 ILE A C 1
ATOM 841 O O . ILE A 1 107 ? -3.542 -2.431 1.053 1.00 82.88 107 ILE A O 1
ATOM 845 N N . ASP A 1 108 ? -3.394 -0.251 1.517 1.00 76.06 108 ASP A N 1
ATOM 846 C CA . ASP A 1 108 ? -2.436 0.018 0.437 1.00 76.06 108 ASP A CA 1
ATOM 847 C C . ASP A 1 108 ? -1.174 -0.847 0.612 1.00 76.06 108 ASP A C 1
ATOM 849 O O . ASP A 1 108 ? -0.658 -0.970 1.719 1.00 76.06 108 ASP A O 1
ATOM 853 N N . PHE A 1 109 ? -0.635 -1.407 -0.477 1.00 68.56 109 PHE A N 1
ATOM 854 C CA . PHE A 1 109 ? 0.616 -2.194 -0.459 1.00 68.56 109 PHE A CA 1
ATOM 855 C C . PHE A 1 109 ? 1.870 -1.385 -0.074 1.00 68.56 109 PHE A C 1
ATOM 857 O O . PHE A 1 109 ? 2.985 -1.887 -0.183 1.00 68.56 109 PHE A O 1
ATOM 864 N N . GLU A 1 110 ? 1.722 -0.123 0.317 1.00 74.00 110 GLU A N 1
ATOM 865 C CA . GLU A 1 110 ? 2.849 0.705 0.718 1.00 74.00 110 GLU A CA 1
ATOM 866 C C . GLU A 1 110 ? 3.468 0.111 1.996 1.00 74.00 110 GLU A C 1
ATOM 868 O O . GLU A 1 110 ? 2.819 -0.003 3.039 1.00 74.00 110 GLU A O 1
ATOM 873 N N . GLU A 1 111 ? 4.740 -0.284 1.920 1.00 77.25 111 GLU A N 1
ATOM 874 C CA . GLU A 1 111 ? 5.405 -1.040 2.991 1.00 77.25 111 GLU A CA 1
ATOM 875 C C . GLU A 1 111 ? 5.368 -0.293 4.332 1.00 77.25 111 GLU A C 1
ATOM 877 O O . GLU A 1 111 ? 5.210 -0.897 5.392 1.00 77.25 111 GLU A O 1
ATOM 882 N N . ALA A 1 112 ? 5.458 1.039 4.283 1.00 80.06 112 ALA A N 1
ATOM 883 C CA . ALA A 1 112 ? 5.406 1.889 5.462 1.00 80.06 112 ALA A CA 1
ATOM 884 C C . ALA A 1 112 ? 4.101 1.720 6.253 1.00 80.06 112 ALA A C 1
ATOM 886 O O . ALA A 1 112 ? 4.151 1.639 7.474 1.00 80.06 112 ALA A O 1
ATOM 887 N N . VAL A 1 113 ? 2.939 1.653 5.597 1.00 83.62 113 VAL A N 1
ATOM 888 C CA . VAL A 1 113 ? 1.667 1.478 6.314 1.00 83.62 113 VAL A CA 1
ATOM 889 C C . VAL A 1 113 ? 1.514 0.043 6.817 1.00 83.62 113 VAL A C 1
ATOM 891 O O . VAL A 1 113 ? 1.067 -0.164 7.944 1.00 83.62 113 VAL A O 1
ATOM 894 N N . LYS A 1 114 ? 1.955 -0.941 6.025 1.00 84.31 114 LYS A N 1
ATOM 895 C CA . LYS A 1 114 ? 1.907 -2.361 6.385 1.00 84.31 114 LYS A CA 1
ATOM 896 C C . LYS A 1 114 ? 2.741 -2.661 7.622 1.00 84.31 114 LYS A C 1
ATOM 898 O O . LYS A 1 114 ? 2.201 -3.157 8.605 1.00 84.31 114 LYS A O 1
ATOM 903 N N . CYS A 1 115 ? 4.025 -2.307 7.594 1.00 85.56 115 CYS A N 1
ATOM 904 C CA . CYS A 1 115 ? 4.946 -2.534 8.703 1.00 85.56 115 CYS A CA 1
ATOM 905 C C . CYS A 1 115 ? 4.436 -1.932 10.015 1.00 85.56 115 CYS A C 1
ATOM 907 O O . CYS A 1 115 ? 4.502 -2.578 11.057 1.00 85.56 115 CYS A O 1
ATOM 909 N N . GLU A 1 116 ? 3.937 -0.696 9.977 1.00 89.75 116 GLU A N 1
ATOM 910 C CA . GLU A 1 116 ? 3.484 -0.025 11.196 1.00 89.75 116 GLU A CA 1
ATOM 911 C C . GLU A 1 116 ? 2.187 -0.634 11.734 1.00 89.75 116 GLU A C 1
ATOM 913 O O . GLU A 1 116 ? 2.036 -0.771 12.945 1.00 89.75 116 GLU A O 1
ATOM 918 N N . LEU A 1 117 ? 1.271 -1.063 10.862 1.00 87.44 117 LEU A N 1
ATOM 919 C CA . LEU A 1 117 ? 0.046 -1.737 11.287 1.00 87.44 117 LEU A CA 1
ATOM 920 C C . LEU A 1 117 ? 0.345 -3.102 11.924 1.00 87.44 117 LEU A C 1
ATOM 922 O O . LEU A 1 117 ? -0.141 -3.386 13.023 1.00 87.44 117 LEU A O 1
ATOM 926 N N . GLU A 1 118 ? 1.183 -3.911 11.266 1.00 89.94 118 GLU A N 1
ATOM 927 C CA . GLU A 1 118 ? 1.651 -5.210 11.770 1.00 89.94 118 GLU A CA 1
ATOM 928 C C . GLU A 1 118 ? 2.366 -5.043 13.118 1.00 89.94 118 GLU A C 1
ATOM 930 O O . GLU A 1 118 ? 2.055 -5.749 14.073 1.00 89.94 118 GLU A O 1
ATOM 935 N N . SER A 1 119 ? 3.271 -4.067 13.232 1.00 91.31 119 SER A N 1
ATOM 936 C CA . SER A 1 119 ? 4.036 -3.801 14.455 1.00 91.31 119 SER A CA 1
ATOM 937 C C . SER A 1 119 ? 3.149 -3.344 15.619 1.00 91.31 119 SER A C 1
ATOM 939 O O . SER A 1 119 ? 3.225 -3.881 16.729 1.00 91.31 119 SER A O 1
ATOM 941 N N . VAL A 1 120 ? 2.262 -2.371 15.380 1.00 90.69 120 VAL A N 1
ATOM 942 C CA . VAL A 1 120 ? 1.470 -1.743 16.447 1.00 90.69 120 VAL A CA 1
ATOM 943 C C . VAL A 1 120 ? 0.351 -2.662 16.938 1.00 90.69 120 VAL A C 1
ATOM 945 O O . VAL A 1 120 ? 0.175 -2.818 18.157 1.00 90.69 120 VAL A O 1
ATOM 948 N N . LEU A 1 121 ? -0.401 -3.274 16.014 1.00 87.56 121 LEU A N 1
ATOM 949 C CA . LEU A 1 121 ? -1.563 -4.100 16.349 1.00 87.56 121 LEU A CA 1
ATOM 950 C C . LEU A 1 121 ? -1.238 -5.592 16.483 1.00 87.56 121 LEU A C 1
ATOM 952 O O . LEU A 1 121 ? -1.994 -6.285 17.167 1.00 87.56 121 LEU A O 1
ATOM 956 N N . ARG A 1 122 ? -0.106 -6.069 15.944 1.00 90.38 122 ARG A N 1
ATOM 957 C CA . ARG A 1 122 ? 0.257 -7.498 15.854 1.00 90.38 122 ARG A CA 1
ATOM 958 C C . ARG A 1 122 ? -0.779 -8.300 15.067 1.00 90.38 122 ARG A C 1
ATOM 960 O O . ARG A 1 122 ? -1.362 -9.245 15.589 1.00 90.38 122 ARG A O 1
ATOM 967 N N . VAL A 1 123 ? -1.040 -7.866 13.837 1.00 86.19 123 VAL A N 1
ATOM 968 C CA . VAL A 1 123 ? -2.070 -8.430 12.948 1.00 86.19 123 VAL A CA 1
ATOM 969 C C . VAL A 1 123 ? -1.476 -8.854 11.621 1.00 86.19 123 VAL A C 1
ATOM 971 O O . VAL A 1 123 ? -0.442 -8.328 11.217 1.00 86.19 123 VAL A O 1
ATOM 974 N N . GLU A 1 124 ? -2.149 -9.770 10.928 1.00 81.75 124 GLU A N 1
ATOM 975 C CA . GLU A 1 124 ? -1.825 -10.056 9.536 1.00 81.75 124 GLU A CA 1
ATOM 976 C C . GLU A 1 124 ? -2.413 -8.971 8.626 1.00 81.75 124 GLU A C 1
ATOM 978 O O . GLU A 1 124 ? -3.600 -8.634 8.697 1.00 81.75 124 GLU A O 1
ATOM 983 N N . VAL A 1 125 ? -1.577 -8.452 7.730 1.00 83.12 125 VAL A N 1
ATOM 984 C CA . VAL A 1 125 ? -1.960 -7.406 6.791 1.00 83.12 125 VAL A CA 1
ATOM 985 C C . VAL A 1 125 ? -1.812 -7.898 5.357 1.00 83.12 125 VAL A C 1
ATOM 987 O O . VAL A 1 125 ? -0.738 -8.309 4.912 1.00 83.12 125 VAL A O 1
ATOM 990 N N . ARG A 1 126 ? -2.904 -7.802 4.597 1.00 80.38 126 ARG A N 1
ATOM 991 C CA . ARG A 1 126 ? -2.938 -8.050 3.156 1.00 80.38 126 ARG A CA 1
ATOM 992 C C . ARG A 1 126 ? -2.927 -6.718 2.411 1.00 80.38 126 ARG A C 1
ATOM 994 O O . ARG A 1 126 ? -3.520 -5.729 2.843 1.00 80.38 126 ARG A O 1
ATOM 1001 N N . GLY A 1 127 ? -2.255 -6.692 1.269 1.00 76.12 127 GLY A N 1
ATOM 1002 C CA . GLY A 1 127 ? -2.254 -5.523 0.402 1.00 76.12 127 GLY A CA 1
ATOM 1003 C C . GLY A 1 127 ? -3.472 -5.493 -0.533 1.00 76.12 127 GLY A C 1
ATOM 1004 O O . GLY A 1 127 ? -3.948 -6.529 -0.998 1.00 76.12 127 GLY A O 1
ATOM 1005 N N . CYS A 1 128 ? -3.958 -4.296 -0.861 1.00 80.25 128 CYS A N 1
ATOM 1006 C CA . CYS A 1 128 ? -5.077 -4.065 -1.768 1.00 80.25 128 CYS A CA 1
ATOM 1007 C C . CYS A 1 128 ? -4.630 -3.955 -3.232 1.00 80.25 128 CYS A C 1
ATOM 1009 O O . CYS A 1 128 ? -3.996 -2.977 -3.636 1.00 80.25 128 CYS A O 1
ATOM 1011 N N . LEU A 1 129 ? -5.040 -4.922 -4.062 1.00 77.12 129 LEU A N 1
ATOM 1012 C CA . LEU A 1 129 ? -4.720 -4.949 -5.496 1.00 77.12 129 LEU A CA 1
ATOM 1013 C C . LEU A 1 129 ? -5.177 -3.692 -6.238 1.00 77.12 129 LEU A C 1
ATOM 1015 O O . LEU A 1 129 ? -4.473 -3.200 -7.122 1.00 77.12 129 LEU A O 1
ATOM 1019 N N . PHE A 1 130 ? -6.343 -3.163 -5.878 1.00 78.44 130 PHE A N 1
ATOM 1020 C CA . PHE A 1 130 ? -6.925 -2.000 -6.537 1.00 78.44 130 PHE A CA 1
ATOM 1021 C C . PHE A 1 130 ? -6.042 -0.753 -6.396 1.00 78.44 130 PHE A C 1
ATOM 1023 O O . PHE A 1 130 ? -5.808 -0.045 -7.380 1.00 78.44 130 PHE A O 1
ATOM 1030 N N . HIS A 1 131 ? -5.516 -0.491 -5.198 1.00 75.94 131 HIS A N 1
ATOM 1031 C CA . HIS A 1 131 ? -4.670 0.676 -4.939 1.00 75.94 131 HIS A CA 1
ATOM 1032 C C . HIS A 1 131 ? -3.295 0.546 -5.560 1.00 75.94 131 HIS A C 1
ATOM 1034 O O . HIS A 1 131 ? -2.842 1.487 -6.212 1.00 75.94 131 HIS A O 1
ATOM 1040 N N . THR A 1 132 ? -2.684 -0.629 -5.453 1.00 78.75 132 THR A N 1
ATOM 1041 C CA . THR A 1 132 ? -1.399 -0.927 -6.097 1.00 78.75 132 THR A CA 1
ATOM 1042 C C . THR A 1 132 ? -1.496 -0.762 -7.597 1.00 78.75 132 THR A C 1
ATOM 1044 O O . THR A 1 132 ? -0.726 -0.015 -8.193 1.00 78.75 132 THR A O 1
ATOM 1047 N N . SER A 1 133 ? -2.511 -1.370 -8.214 1.00 82.19 133 SER A N 1
ATOM 1048 C CA . SER A 1 133 ? -2.729 -1.276 -9.657 1.00 82.19 133 SER A CA 1
ATOM 1049 C C . SER A 1 133 ? -2.920 0.169 -10.101 1.00 82.19 133 SER A C 1
ATOM 1051 O O . SER A 1 133 ? -2.321 0.600 -11.085 1.00 82.19 133 SER A O 1
ATOM 1053 N N . GLN A 1 134 ? -3.713 0.953 -9.367 1.00 84.25 134 GLN A N 1
ATOM 1054 C CA . GLN A 1 134 ? -3.896 2.368 -9.677 1.00 84.25 134 GLN A CA 1
ATOM 1055 C C . GLN A 1 134 ? -2.614 3.182 -9.528 1.00 84.25 134 GLN A C 1
ATOM 1057 O O . GLN A 1 134 ? -2.332 4.014 -10.389 1.00 84.25 134 GLN A O 1
ATOM 1062 N N . ALA A 1 135 ? -1.851 2.979 -8.457 1.00 84.31 135 ALA A N 1
ATOM 1063 C CA . ALA A 1 135 ? -0.632 3.733 -8.208 1.00 84.31 135 ALA A CA 1
ATOM 1064 C C . ALA A 1 135 ? 0.444 3.419 -9.258 1.00 84.31 135 ALA A C 1
ATOM 1066 O O . ALA A 1 135 ? 0.991 4.346 -9.860 1.00 84.31 135 ALA A O 1
ATOM 1067 N N . ILE A 1 136 ? 0.645 2.133 -9.567 1.00 86.62 136 ILE A N 1
ATOM 1068 C CA . ILE A 1 136 ? 1.532 1.659 -10.637 1.00 86.62 136 ILE A CA 1
ATOM 1069 C C . ILE A 1 136 ? 1.109 2.261 -11.978 1.00 86.62 136 ILE A C 1
ATOM 1071 O O . ILE A 1 136 ? 1.931 2.862 -12.662 1.00 86.62 136 ILE A O 1
ATOM 1075 N N . ASN A 1 137 ? -0.179 2.203 -12.328 1.00 87.25 137 ASN A N 1
ATOM 1076 C CA . ASN A 1 137 ? -0.673 2.751 -13.593 1.00 87.25 137 ASN A CA 1
ATOM 1077 C C . ASN A 1 137 ? -0.508 4.270 -13.686 1.00 87.25 137 ASN A C 1
ATOM 1079 O O . ASN A 1 137 ? -0.134 4.788 -14.735 1.00 87.25 137 ASN A O 1
ATOM 1083 N N . ARG A 1 138 ? -0.782 5.008 -12.607 1.00 88.25 138 ARG A N 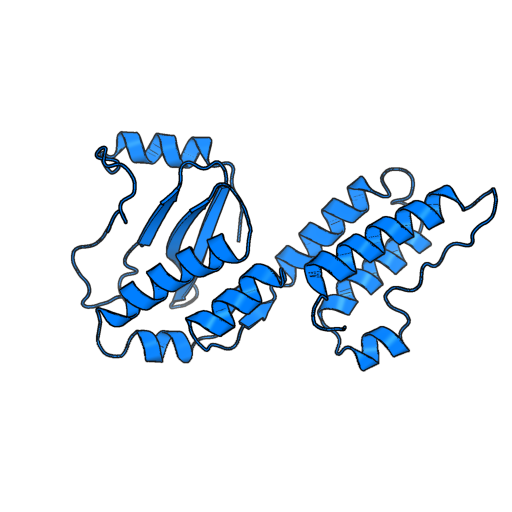1
ATOM 1084 C CA . ARG A 1 138 ? -0.600 6.467 -12.578 1.00 88.25 138 ARG A CA 1
ATOM 1085 C C . ARG A 1 138 ? 0.870 6.843 -12.729 1.00 88.25 138 ARG A C 1
ATOM 1087 O O . ARG A 1 138 ? 1.163 7.806 -13.429 1.00 88.25 138 ARG A O 1
ATOM 1094 N N . ASN A 1 139 ? 1.777 6.107 -12.091 1.00 89.06 139 ASN A N 1
ATOM 1095 C CA . ASN A 1 139 ? 3.210 6.360 -12.202 1.00 89.06 139 ASN A CA 1
ATOM 1096 C C . ASN A 1 139 ? 3.733 5.987 -13.601 1.00 89.06 139 ASN A C 1
ATOM 1098 O O . ASN A 1 139 ? 4.350 6.820 -14.261 1.00 89.06 139 ASN A O 1
ATOM 1102 N N . ALA A 1 140 ? 3.344 4.821 -14.124 1.00 88.88 140 ALA A N 1
ATOM 1103 C CA . ALA A 1 140 ? 3.657 4.402 -15.489 1.00 88.88 140 ALA A CA 1
ATOM 1104 C C . ALA A 1 140 ? 3.183 5.433 -16.525 1.00 88.88 140 ALA A C 1
ATOM 1106 O O . ALA A 1 140 ? 3.948 5.813 -17.403 1.00 88.88 140 ALA A O 1
ATOM 1107 N N . LYS A 1 141 ? 1.964 5.971 -16.386 1.00 89.31 141 LYS A N 1
ATOM 1108 C CA . LYS A 1 141 ? 1.453 7.036 -17.268 1.00 89.31 141 LYS A CA 1
ATOM 1109 C C . LYS A 1 141 ? 2.281 8.317 -17.232 1.00 89.31 141 LYS A C 1
ATOM 1111 O O . LYS A 1 141 ? 2.394 8.989 -18.252 1.00 89.31 141 LYS A O 1
ATOM 1116 N N . LYS A 1 142 ? 2.845 8.669 -16.075 1.00 89.25 142 LYS A N 1
ATOM 1117 C CA . LYS A 1 142 ? 3.716 9.843 -15.935 1.00 89.25 142 LYS A CA 1
ATOM 1118 C C . LYS A 1 142 ? 5.081 9.606 -16.573 1.00 89.25 142 LYS A C 1
ATOM 1120 O O . LYS A 1 142 ? 5.571 10.479 -17.277 1.00 89.25 142 LYS A O 1
ATOM 1125 N N . ILE A 1 143 ? 5.674 8.438 -16.332 1.00 87.50 143 ILE A N 1
ATOM 1126 C CA . ILE A 1 143 ? 7.025 8.104 -16.798 1.00 87.50 143 ILE A CA 1
ATOM 1127 C C . ILE A 1 143 ? 7.043 7.795 -18.297 1.00 87.50 143 ILE A C 1
ATOM 1129 O O . ILE A 1 143 ? 7.905 8.294 -19.013 1.00 87.50 143 ILE A O 1
ATOM 1133 N N . PHE A 1 144 ? 6.078 7.015 -18.779 1.00 88.25 144 PHE A N 1
ATOM 1134 C CA . PHE A 1 144 ? 6.019 6.525 -20.156 1.00 88.25 144 PHE A CA 1
ATOM 1135 C C . PHE A 1 144 ? 5.038 7.306 -21.022 1.00 88.25 144 PHE A C 1
ATOM 1137 O O . PHE A 1 144 ? 4.533 6.750 -21.986 1.00 88.25 144 PHE A O 1
ATOM 1144 N N . LYS A 1 145 ? 4.736 8.573 -20.708 1.00 83.88 145 LYS A N 1
ATOM 1145 C CA . LYS A 1 145 ? 3.689 9.370 -21.381 1.00 83.88 145 LYS A CA 1
ATOM 1146 C C . LYS A 1 145 ? 3.686 9.231 -22.913 1.00 83.88 145 LYS A C 1
ATOM 1148 O O . LYS A 1 145 ? 2.618 9.116 -23.503 1.00 83.88 145 LYS A O 1
ATOM 1153 N N . HIS A 1 146 ? 4.868 9.206 -23.528 1.00 82.75 146 HIS A N 1
ATOM 1154 C CA . HIS A 1 146 ? 5.058 9.111 -24.981 1.00 82.75 146 HIS A CA 1
ATOM 1155 C C . HIS A 1 146 ? 5.170 7.674 -25.521 1.00 82.75 146 HIS A C 1
ATOM 1157 O O . HIS A 1 146 ? 5.171 7.475 -26.727 1.00 82.75 146 HIS A O 1
ATOM 1163 N N . PHE A 1 147 ? 5.214 6.681 -24.634 1.00 80.12 147 PHE A N 1
ATOM 1164 C CA . PHE A 1 147 ? 5.497 5.276 -24.928 1.00 80.12 147 PHE A CA 1
ATOM 1165 C C . PHE A 1 147 ? 4.390 4.325 -24.436 1.00 80.12 147 PHE A C 1
ATOM 1167 O O . PHE A 1 147 ? 4.516 3.110 -24.531 1.00 80.12 147 PHE A O 1
ATOM 1174 N N . LEU A 1 148 ? 3.280 4.844 -23.892 1.00 71.12 148 LEU A N 1
ATOM 1175 C CA . LEU A 1 148 ? 2.202 4.024 -23.312 1.00 71.12 148 LEU A CA 1
ATOM 1176 C C . LEU A 1 148 ? 1.549 3.056 -24.308 1.00 71.12 148 LEU A C 1
ATOM 1178 O O . LEU A 1 148 ? 1.018 2.030 -23.887 1.00 71.12 148 LEU A O 1
ATOM 1182 N N . ASN A 1 149 ? 1.588 3.384 -25.600 1.00 77.88 149 ASN A N 1
ATOM 1183 C CA . ASN A 1 149 ? 1.041 2.542 -26.665 1.00 77.88 149 ASN A CA 1
ATOM 1184 C C . ASN A 1 149 ? 2.022 1.454 -27.118 1.00 77.88 149 ASN A C 1
ATOM 1186 O O . ASN A 1 149 ? 1.649 0.566 -27.883 1.00 77.88 149 ASN A O 1
ATOM 1190 N N . GLU A 1 150 ? 3.268 1.486 -26.646 1.00 84.12 150 GLU A N 1
ATOM 1191 C CA . GLU A 1 150 ? 4.222 0.439 -26.961 1.00 84.12 150 GLU A CA 1
ATOM 1192 C C . GLU A 1 150 ? 3.854 -0.846 -26.228 1.00 84.12 150 GLU A C 1
ATOM 1194 O O . GLU A 1 150 ? 3.796 -0.915 -24.994 1.00 84.12 150 GLU A O 1
ATOM 1199 N N . ARG A 1 151 ? 3.656 -1.916 -27.002 1.00 87.12 151 ARG A N 1
ATOM 1200 C CA . ARG A 1 151 ? 3.316 -3.241 -26.472 1.00 87.12 151 ARG A CA 1
ATOM 1201 C C . ARG A 1 151 ? 4.314 -3.709 -25.409 1.00 87.12 151 ARG A C 1
ATOM 1203 O O . ARG A 1 151 ? 3.893 -4.268 -24.399 1.00 87.12 151 ARG A O 1
ATOM 1210 N N . ARG A 1 152 ? 5.611 -3.443 -25.611 1.00 86.88 152 ARG A N 1
ATOM 1211 C CA . ARG A 1 152 ? 6.686 -3.788 -24.664 1.00 86.88 152 ARG A CA 1
ATOM 1212 C C . ARG A 1 152 ? 6.522 -3.067 -23.326 1.00 86.88 152 ARG A C 1
ATOM 1214 O O . ARG A 1 152 ? 6.588 -3.724 -22.288 1.00 86.88 152 ARG A O 1
ATOM 1221 N N . VAL A 1 153 ? 6.214 -1.766 -23.342 1.00 87.12 153 VAL A N 1
ATOM 1222 C CA . VAL A 1 153 ? 5.936 -0.981 -22.126 1.00 87.12 153 VAL A CA 1
ATOM 1223 C C . VAL A 1 153 ? 4.719 -1.547 -21.402 1.00 87.12 153 VAL A C 1
ATOM 1225 O O . VAL A 1 153 ? 4.788 -1.816 -20.204 1.00 87.12 153 VAL A O 1
ATOM 1228 N N . SER A 1 154 ? 3.622 -1.785 -22.124 1.00 85.88 154 SER A N 1
ATOM 1229 C CA . SER A 1 154 ? 2.380 -2.307 -21.543 1.00 85.88 154 SER A CA 1
ATOM 1230 C C . SER A 1 154 ? 2.572 -3.682 -20.889 1.00 85.88 154 SER A C 1
ATOM 1232 O O . SER A 1 154 ? 2.195 -3.883 -19.732 1.00 85.88 154 SER A O 1
ATOM 1234 N N . GLN A 1 155 ? 3.230 -4.614 -21.586 1.00 87.94 155 GLN A N 1
ATOM 1235 C CA . GLN A 1 155 ? 3.534 -5.948 -21.058 1.00 87.94 155 GLN A CA 1
ATOM 1236 C C . GLN A 1 155 ? 4.431 -5.881 -19.823 1.00 87.94 155 GLN A C 1
ATOM 1238 O O . GLN A 1 155 ? 4.180 -6.573 -18.837 1.00 87.94 155 GLN A O 1
ATOM 1243 N N . TRP A 1 156 ? 5.454 -5.031 -19.851 1.00 87.19 156 TRP A N 1
ATOM 1244 C CA . TRP A 1 156 ? 6.384 -4.885 -18.741 1.00 87.19 156 TRP A CA 1
ATOM 1245 C C . TRP A 1 156 ? 5.731 -4.259 -17.501 1.00 87.19 156 TRP A C 1
ATOM 1247 O O . TRP A 1 156 ? 5.848 -4.808 -16.408 1.00 87.19 156 TRP A O 1
ATOM 1257 N N . VAL A 1 157 ? 4.938 -3.193 -17.664 1.00 88.19 157 VAL A N 1
ATOM 1258 C CA . VAL A 1 157 ? 4.130 -2.613 -16.573 1.00 88.19 157 VAL A CA 1
ATOM 1259 C C . VAL A 1 157 ? 3.134 -3.640 -16.018 1.00 88.19 157 VAL A C 1
ATOM 1261 O O . VAL A 1 157 ? 2.888 -3.677 -14.811 1.00 88.19 157 VAL A O 1
ATOM 1264 N N . GLY A 1 158 ? 2.580 -4.503 -16.876 1.00 87.31 158 GLY A N 1
ATOM 1265 C CA . GLY A 1 158 ? 1.741 -5.632 -16.474 1.00 87.31 158 GLY A CA 1
ATOM 1266 C C . GLY A 1 158 ? 2.476 -6.632 -15.576 1.00 87.31 158 GLY A C 1
ATOM 1267 O O . GLY A 1 158 ? 1.974 -6.957 -14.499 1.00 87.31 158 GLY A O 1
ATOM 1268 N N . ARG A 1 159 ? 3.684 -7.062 -15.968 1.00 86.12 159 ARG A N 1
ATOM 1269 C CA . ARG A 1 159 ? 4.534 -7.947 -15.147 1.00 86.12 159 ARG A CA 1
ATOM 1270 C C . ARG A 1 159 ? 4.899 -7.305 -13.812 1.00 86.12 159 ARG A C 1
ATOM 1272 O O . ARG A 1 159 ? 4.719 -7.927 -12.771 1.00 86.12 159 ARG A O 1
ATOM 1279 N N . ALA A 1 160 ? 5.318 -6.043 -13.831 1.00 82.31 160 ALA A N 1
ATOM 1280 C CA . ALA A 1 160 ? 5.631 -5.277 -12.629 1.00 82.31 160 ALA A CA 1
ATOM 1281 C C . ALA A 1 160 ? 4.447 -5.191 -11.650 1.00 82.31 160 ALA A C 1
ATOM 1283 O O . ALA A 1 160 ? 4.633 -5.269 -10.439 1.00 82.31 160 ALA A O 1
ATOM 1284 N N . ARG A 1 161 ? 3.216 -5.065 -12.163 1.00 84.06 161 ARG A N 1
ATOM 1285 C CA . ARG A 1 161 ? 2.000 -5.087 -11.340 1.00 84.06 161 ARG A CA 1
ATOM 1286 C C . ARG A 1 161 ? 1.773 -6.453 -10.698 1.00 84.06 161 ARG A C 1
ATOM 1288 O O . ARG A 1 161 ? 1.437 -6.508 -9.520 1.00 84.06 161 ARG A O 1
ATOM 1295 N N . ALA A 1 162 ? 1.939 -7.530 -11.462 1.00 83.50 162 ALA A N 1
ATOM 1296 C CA . ALA A 1 162 ? 1.787 -8.892 -10.957 1.00 83.50 162 ALA A CA 1
ATOM 1297 C C . ALA A 1 162 ? 2.844 -9.230 -9.892 1.00 83.50 162 ALA A C 1
ATOM 1299 O O . ALA A 1 162 ? 2.531 -9.906 -8.917 1.00 83.50 162 ALA A O 1
ATOM 1300 N N . ALA A 1 163 ? 4.060 -8.694 -10.027 1.00 83.31 163 ALA A N 1
ATOM 1301 C CA . ALA A 1 163 ? 5.167 -8.942 -9.109 1.00 83.31 163 ALA A CA 1
ATOM 1302 C C . ALA A 1 163 ? 4.853 -8.587 -7.647 1.00 83.31 163 ALA A C 1
ATOM 1304 O O . ALA A 1 163 ? 5.312 -9.278 -6.748 1.00 83.31 163 ALA A O 1
ATOM 1305 N N . CYS A 1 164 ? 4.008 -7.582 -7.385 1.00 77.06 164 CYS A N 1
ATOM 1306 C CA . CYS A 1 164 ? 3.576 -7.238 -6.022 1.00 77.06 164 CYS A CA 1
ATOM 1307 C C . CYS A 1 164 ? 2.821 -8.369 -5.292 1.00 77.06 164 CYS A C 1
ATOM 1309 O O . CYS A 1 164 ? 2.594 -8.265 -4.088 1.00 77.06 164 CYS A O 1
ATOM 1311 N N . PHE A 1 165 ? 2.412 -9.423 -6.002 1.00 76.62 165 PHE A N 1
ATOM 1312 C CA . PHE A 1 165 ? 1.650 -10.560 -5.475 1.00 76.62 165 PHE A CA 1
ATOM 1313 C C . PHE A 1 165 ? 2.443 -11.864 -5.476 1.00 76.62 165 PHE A C 1
ATOM 1315 O O . PHE A 1 16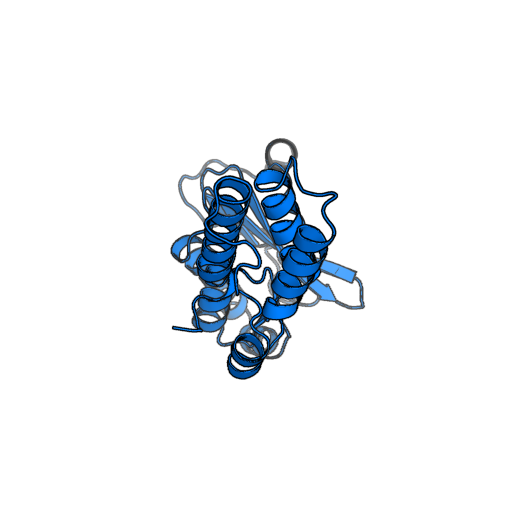5 ? 1.914 -12.895 -5.063 1.00 76.62 165 PHE A O 1
ATOM 1322 N N . LEU A 1 166 ? 3.682 -11.836 -5.959 1.00 79.38 166 LEU A N 1
ATOM 1323 C CA . LEU A 1 166 ? 4.503 -13.025 -6.104 1.00 79.38 166 LEU A CA 1
ATOM 1324 C C . LEU A 1 166 ? 5.508 -13.124 -4.950 1.00 79.38 166 LEU A C 1
ATOM 1326 O O . LEU A 1 166 ? 5.998 -12.102 -4.464 1.00 79.38 166 LEU A O 1
ATOM 1330 N N . PRO A 1 167 ? 5.841 -14.345 -4.500 1.00 77.69 167 PRO A N 1
ATOM 1331 C CA . PRO A 1 167 ? 6.984 -14.556 -3.623 1.00 77.69 167 PRO A CA 1
ATOM 1332 C C . PRO A 1 167 ? 8.294 -14.087 -4.283 1.00 77.69 167 PRO A C 1
ATOM 1334 O O . PRO A 1 167 ? 8.421 -14.203 -5.505 1.00 77.69 167 PRO A O 1
ATOM 1337 N N . PRO A 1 168 ? 9.299 -13.639 -3.506 1.00 78.06 168 PRO A N 1
ATOM 1338 C CA . PRO A 1 168 ? 10.554 -13.101 -4.046 1.00 78.06 168 PRO A CA 1
ATOM 1339 C C . PRO A 1 168 ? 11.270 -14.038 -5.021 1.00 78.06 168 PRO A C 1
ATOM 1341 O O . PRO A 1 168 ? 11.663 -13.612 -6.101 1.00 78.06 168 PRO A O 1
ATOM 1344 N N . HIS A 1 169 ? 11.347 -15.330 -4.699 1.00 81.19 169 HIS A N 1
ATOM 1345 C CA . HIS A 1 169 ? 11.988 -16.314 -5.574 1.00 81.19 169 HIS A CA 1
ATOM 1346 C C . HIS A 1 169 ? 11.302 -16.431 -6.950 1.00 81.19 169 HIS A C 1
ATOM 1348 O O . HIS A 1 169 ? 11.963 -16.683 -7.951 1.00 81.19 169 HIS A O 1
ATOM 1354 N N . ILE A 1 170 ? 9.983 -16.206 -7.029 1.00 86.00 170 ILE A N 1
ATOM 1355 C CA . ILE A 1 170 ? 9.246 -16.190 -8.302 1.00 86.00 170 ILE A CA 1
ATOM 1356 C C . ILE A 1 170 ? 9.479 -14.876 -9.050 1.00 86.00 170 ILE A C 1
ATOM 1358 O O . ILE A 1 170 ? 9.614 -14.880 -10.270 1.00 86.00 170 ILE A O 1
ATOM 1362 N N . ILE A 1 171 ? 9.533 -13.749 -8.334 1.00 84.50 171 ILE A N 1
ATOM 1363 C CA . ILE A 1 171 ? 9.843 -12.435 -8.916 1.00 84.50 171 ILE A CA 1
ATOM 1364 C C . ILE A 1 171 ? 11.194 -12.472 -9.640 1.00 84.50 171 ILE A C 1
ATOM 1366 O O . ILE A 1 171 ? 11.300 -11.966 -10.760 1.00 84.50 171 ILE A O 1
ATOM 1370 N N . GLU A 1 172 ? 12.206 -13.052 -8.991 1.00 81.81 172 GLU A N 1
ATOM 1371 C CA . GLU A 1 172 ? 13.557 -13.212 -9.535 1.00 81.81 172 GLU A CA 1
ATOM 1372 C C . GLU A 1 172 ? 13.561 -14.164 -10.729 1.00 81.81 172 GLU A C 1
ATOM 1374 O O . GLU A 1 172 ? 14.015 -13.780 -11.803 1.00 81.81 172 GLU A O 1
ATOM 1379 N N . ALA A 1 173 ? 12.968 -15.354 -10.586 1.00 84.62 173 ALA A N 1
ATOM 1380 C CA . ALA A 1 173 ? 12.911 -16.348 -11.658 1.00 84.62 173 ALA A CA 1
ATOM 1381 C C . ALA A 1 173 ? 12.196 -15.842 -12.924 1.00 84.62 173 ALA A C 1
ATOM 1383 O O . ALA A 1 173 ? 12.538 -16.243 -14.034 1.00 84.62 173 ALA A O 1
ATOM 1384 N N . LEU A 1 174 ? 11.197 -14.967 -12.772 1.00 84.12 174 LEU A N 1
ATOM 1385 C CA . LEU A 1 174 ? 10.442 -14.392 -13.888 1.00 84.12 174 LEU A CA 1
ATOM 1386 C C . LEU A 1 174 ? 11.031 -13.083 -14.430 1.00 84.12 174 LEU A C 1
ATOM 1388 O O . LEU A 1 174 ? 10.431 -12.487 -15.330 1.00 84.12 174 LEU A O 1
ATOM 1392 N N . GLY A 1 175 ? 12.137 -12.586 -13.865 1.00 83.44 175 GLY A N 1
ATOM 1393 C CA . GLY A 1 175 ? 12.749 -11.332 -14.303 1.00 83.44 175 GLY A CA 1
ATOM 1394 C C . GLY A 1 175 ? 11.769 -10.155 -14.253 1.00 83.44 175 GLY A C 1
ATOM 1395 O O . GLY A 1 175 ? 11.775 -9.283 -15.124 1.00 83.44 175 GLY A O 1
ATOM 1396 N N . CYS A 1 176 ? 10.863 -10.114 -13.265 1.00 82.81 176 CYS A N 1
ATOM 1397 C CA . CYS A 1 176 ? 9.746 -9.159 -13.261 1.00 82.81 176 CYS A CA 1
ATOM 1398 C C . CYS A 1 176 ? 10.184 -7.682 -13.299 1.00 82.81 176 CYS A C 1
ATOM 1400 O O . CYS A 1 176 ? 9.403 -6.828 -13.725 1.00 82.81 176 CYS A O 1
ATOM 1402 N N . PHE A 1 177 ? 11.415 -7.390 -12.868 1.00 83.00 177 PHE A N 1
ATOM 1403 C CA . PHE A 1 177 ? 12.017 -6.051 -12.858 1.00 83.00 177 PHE A CA 1
ATOM 1404 C C . PHE A 1 177 ? 13.162 -5.873 -13.854 1.00 83.00 177 PHE A C 1
ATOM 1406 O O . PHE A 1 177 ? 13.809 -4.824 -13.847 1.00 83.00 177 PHE A O 1
ATOM 1413 N N . GLU A 1 178 ? 13.414 -6.864 -14.707 1.00 86.06 178 GLU A N 1
ATOM 1414 C CA . GLU A 1 178 ? 14.388 -6.730 -15.782 1.00 86.06 178 GLU A CA 1
ATOM 1415 C C . GL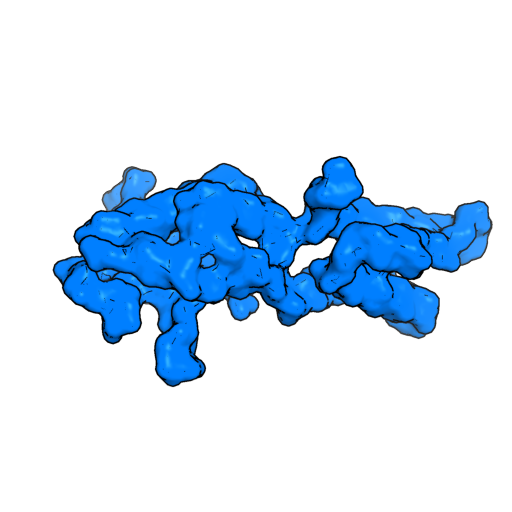U A 1 178 ? 13.913 -5.665 -16.766 1.00 86.06 178 GLU A C 1
ATOM 1417 O O . GLU A 1 178 ? 12.758 -5.658 -17.210 1.00 86.06 178 GLU A O 1
ATOM 1422 N N . ILE A 1 179 ? 14.802 -4.719 -17.058 1.00 87.44 179 ILE A N 1
ATOM 1423 C CA . ILE A 1 179 ? 14.525 -3.618 -17.973 1.00 87.44 179 ILE A CA 1
ATOM 1424 C C . ILE A 1 179 ? 14.584 -4.184 -19.392 1.00 87.44 179 ILE A C 1
ATOM 1426 O O . ILE A 1 179 ? 15.643 -4.648 -19.808 1.00 87.44 179 ILE A O 1
ATOM 1430 N N . PRO A 1 180 ? 13.489 -4.131 -20.169 1.00 82.69 180 PRO A N 1
ATOM 1431 C CA . PRO A 1 180 ? 13.443 -4.806 -21.457 1.00 82.69 180 PRO A CA 1
ATOM 1432 C C . PRO A 1 180 ? 14.091 -3.991 -22.585 1.00 82.69 180 PRO A C 1
ATOM 1434 O O . PRO A 1 180 ? 13.935 -4.379 -23.736 1.00 82.69 180 PRO A O 1
ATOM 1437 N N . TYR A 1 181 ? 14.739 -2.858 -22.295 1.00 86.00 181 TYR A N 1
ATOM 1438 C CA . TYR A 1 181 ? 15.298 -1.912 -23.273 1.00 86.00 181 TYR A CA 1
ATOM 1439 C C . TYR A 1 181 ? 16.819 -1.863 -23.159 1.00 86.00 181 TYR A C 1
ATOM 1441 O O . TYR A 1 181 ? 17.349 -1.842 -22.046 1.00 86.00 181 TYR A O 1
ATOM 1449 N N . ALA A 1 182 ? 17.518 -1.798 -24.286 1.00 84.81 182 ALA A N 1
ATOM 1450 C CA . ALA A 1 182 ? 18.969 -1.725 -24.322 1.00 84.81 182 ALA A CA 1
ATOM 1451 C C . ALA A 1 182 ? 19.475 -0.283 -24.148 1.00 84.81 182 ALA A C 1
ATOM 1453 O O . ALA A 1 182 ? 18.774 0.694 -24.417 1.00 84.81 182 ALA A O 1
ATOM 1454 N N . ILE A 1 183 ? 20.734 -0.143 -23.731 1.00 86.75 183 ILE A N 1
ATOM 1455 C CA . ILE A 1 183 ? 21.432 1.149 -23.697 1.00 86.75 183 ILE A CA 1
ATOM 1456 C C . ILE A 1 183 ? 21.996 1.413 -25.099 1.00 86.75 183 ILE A C 1
ATOM 1458 O O . ILE A 1 183 ? 23.182 1.246 -25.360 1.00 86.75 183 ILE A O 1
ATOM 1462 N N . THR A 1 184 ? 21.112 1.767 -26.030 1.00 88.38 184 THR A N 1
ATOM 1463 C CA . THR A 1 184 ? 21.460 2.130 -27.413 1.00 88.38 184 THR A CA 1
ATOM 1464 C C . THR A 1 184 ? 20.935 3.530 -27.733 1.00 88.38 184 THR A C 1
ATOM 1466 O O . THR A 1 184 ? 19.988 3.974 -27.079 1.00 88.38 184 THR A O 1
ATOM 1469 N N . PRO A 1 185 ? 21.477 4.239 -28.743 1.00 86.88 185 PRO A N 1
ATOM 1470 C CA . PRO A 1 185 ? 20.995 5.576 -29.103 1.00 86.88 185 PRO A CA 1
ATOM 1471 C C . PRO A 1 185 ? 19.478 5.655 -29.350 1.00 86.88 185 PRO A C 1
ATOM 1473 O O . PRO A 1 185 ? 18.865 6.669 -29.033 1.00 86.88 185 PRO A O 1
ATOM 1476 N N . GLY A 1 186 ? 18.860 4.578 -29.853 1.00 83.31 186 GLY A N 1
ATOM 1477 C CA . GLY A 1 186 ? 17.416 4.511 -30.103 1.00 83.31 186 GLY A CA 1
ATOM 1478 C C . GLY A 1 186 ? 16.550 4.204 -28.874 1.00 83.31 186 GLY A C 1
ATOM 1479 O O . GLY A 1 186 ? 15.359 4.496 -28.889 1.00 83.31 186 GLY A O 1
ATOM 1480 N N . GLU A 1 187 ? 17.119 3.641 -27.802 1.00 85.88 187 GLU A N 1
ATOM 1481 C CA . GLU A 1 187 ? 16.356 3.176 -26.630 1.00 85.88 187 GLU A CA 1
ATOM 1482 C C . GLU A 1 187 ? 16.815 3.785 -25.296 1.00 85.88 187 GLU A C 1
ATOM 1484 O O . GLU A 1 187 ? 16.156 3.586 -24.276 1.00 85.88 187 GLU A O 1
ATOM 1489 N N . VAL A 1 188 ? 17.895 4.573 -25.266 1.00 89.25 188 VAL A N 1
ATOM 1490 C CA . VAL A 1 188 ? 18.492 5.103 -24.024 1.00 89.25 188 VAL A CA 1
ATOM 1491 C C . VAL A 1 188 ? 17.488 5.870 -23.152 1.00 89.25 188 VAL A C 1
ATOM 1493 O O . VAL A 1 188 ? 17.485 5.732 -21.927 1.00 89.25 188 VAL A O 1
ATOM 1496 N N . THR A 1 189 ? 16.567 6.625 -23.759 1.00 88.69 189 THR A N 1
ATOM 1497 C CA . THR A 1 189 ? 15.509 7.343 -23.031 1.00 88.69 189 THR A CA 1
ATOM 1498 C C . THR A 1 189 ? 14.489 6.390 -22.401 1.00 88.69 189 THR A C 1
ATOM 1500 O O . THR A 1 189 ? 14.087 6.596 -21.252 1.00 88.69 189 THR A O 1
ATOM 1503 N N . LEU A 1 190 ? 14.094 5.335 -23.123 1.00 88.19 190 LEU A N 1
ATOM 1504 C CA . LEU A 1 190 ? 13.192 4.285 -22.639 1.00 88.19 190 LEU A CA 1
ATOM 1505 C C . LEU A 1 190 ? 13.846 3.463 -21.528 1.00 88.19 190 LEU A C 1
ATOM 1507 O O . LEU A 1 190 ? 13.215 3.217 -20.500 1.00 88.19 190 LEU A O 1
ATOM 1511 N N . HIS A 1 191 ? 15.121 3.115 -21.692 1.00 91.06 191 HIS A N 1
ATOM 1512 C CA . HIS A 1 191 ? 15.915 2.440 -20.673 1.00 91.06 191 HIS A CA 1
ATOM 1513 C C . HIS A 1 191 ? 15.9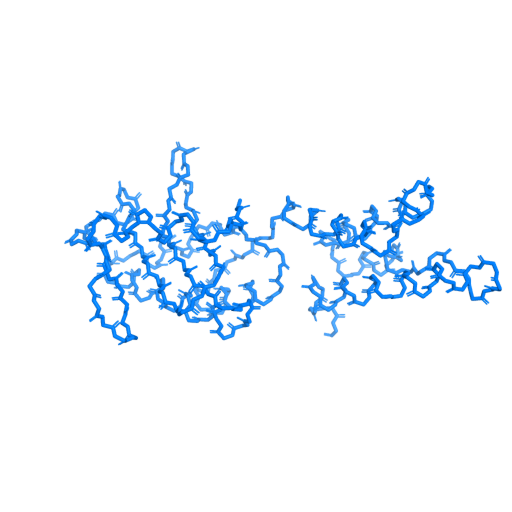69 3.263 -19.381 1.00 91.06 191 HIS A C 1
ATOM 1515 O O . HIS A 1 191 ? 15.626 2.761 -18.312 1.00 91.06 191 HIS A O 1
ATOM 1521 N N . ALA A 1 192 ? 16.307 4.553 -19.467 1.00 90.44 192 ALA A N 1
ATOM 1522 C CA . ALA A 1 192 ? 16.346 5.432 -18.300 1.00 90.44 192 ALA A CA 1
ATOM 1523 C C . ALA A 1 192 ? 14.964 5.594 -17.637 1.00 90.44 192 ALA A C 1
ATOM 1525 O O . ALA A 1 192 ? 14.858 5.668 -16.412 1.00 90.44 192 ALA A O 1
ATOM 1526 N N . ALA A 1 193 ? 13.888 5.649 -18.427 1.00 90.12 193 ALA A N 1
ATOM 1527 C CA . ALA A 1 193 ? 12.520 5.686 -17.913 1.00 90.12 193 ALA A CA 1
ATOM 1528 C C . ALA A 1 193 ? 12.143 4.384 -17.185 1.00 90.12 193 ALA A C 1
ATOM 1530 O O . ALA A 1 193 ? 11.585 4.434 -16.086 1.00 90.12 193 ALA A O 1
ATOM 1531 N N . ALA A 1 194 ? 12.504 3.234 -17.754 1.00 89.75 194 ALA A N 1
ATOM 1532 C CA . ALA A 1 194 ? 12.338 1.927 -17.136 1.00 89.75 194 ALA A CA 1
ATOM 1533 C C . ALA A 1 194 ? 13.129 1.804 -15.830 1.00 89.75 194 ALA A C 1
ATOM 1535 O O . ALA A 1 194 ? 12.548 1.420 -14.820 1.00 89.75 194 ALA A O 1
ATOM 1536 N N . ALA A 1 195 ? 14.388 2.240 -15.790 1.00 90.19 195 ALA A N 1
ATOM 1537 C CA . ALA A 1 195 ? 15.183 2.257 -14.562 1.00 90.19 195 ALA A CA 1
ATOM 1538 C C . ALA A 1 195 ? 14.493 3.045 -13.436 1.00 90.19 195 ALA A C 1
ATOM 1540 O O . ALA A 1 195 ? 14.254 2.502 -12.357 1.00 90.19 195 ALA A O 1
ATOM 1541 N N . ARG A 1 196 ? 14.041 4.278 -13.714 1.00 90.56 196 ARG A N 1
ATOM 1542 C CA . ARG A 1 196 ? 13.312 5.100 -12.726 1.00 90.56 196 ARG A CA 1
ATOM 1543 C C . ARG A 1 196 ? 12.031 4.435 -12.228 1.00 90.56 196 ARG A C 1
ATOM 1545 O O . ARG A 1 196 ? 11.687 4.555 -11.052 1.00 90.56 196 ARG A O 1
ATOM 1552 N N . PHE A 1 197 ? 11.295 3.766 -13.113 1.00 89.81 197 PHE A N 1
ATOM 1553 C CA . PHE A 1 197 ? 10.076 3.062 -12.725 1.00 89.81 197 PHE A CA 1
ATOM 1554 C C . PHE A 1 197 ? 10.381 1.820 -11.879 1.00 89.81 197 PHE A C 1
ATOM 1556 O O . PHE A 1 197 ? 9.700 1.596 -10.880 1.00 89.81 197 PHE A O 1
ATOM 1563 N N . THR A 1 198 ? 11.427 1.061 -12.212 1.00 88.50 198 THR A N 1
ATOM 1564 C CA . THR A 1 198 ? 11.905 -0.063 -11.397 1.00 88.50 198 THR A CA 1
ATOM 1565 C C . THR A 1 198 ? 12.331 0.393 -10.006 1.00 88.50 198 THR A C 1
ATOM 1567 O O . THR A 1 198 ? 11.929 -0.223 -9.020 1.00 88.50 198 THR A O 1
ATOM 1570 N N . ASP A 1 199 ? 13.072 1.496 -9.898 1.00 88.50 199 ASP A N 1
ATOM 1571 C CA . ASP A 1 199 ? 13.482 2.056 -8.607 1.00 88.50 199 ASP A CA 1
ATOM 1572 C C . ASP A 1 199 ? 12.280 2.490 -7.773 1.00 88.50 199 ASP A C 1
ATOM 1574 O O . ASP A 1 199 ? 12.198 2.185 -6.582 1.00 88.50 199 ASP A O 1
ATOM 1578 N N . TYR A 1 200 ? 11.304 3.151 -8.401 1.00 87.62 200 TYR A N 1
ATOM 1579 C CA . TYR A 1 200 ? 10.034 3.463 -7.754 1.00 87.62 200 TYR A CA 1
ATOM 1580 C C . TYR A 1 200 ? 9.360 2.197 -7.215 1.00 87.62 200 TYR A C 1
ATOM 1582 O O . TYR A 1 200 ? 8.917 2.187 -6.064 1.00 87.62 200 TYR A O 1
ATOM 1590 N N . LEU A 1 201 ? 9.294 1.131 -8.017 1.00 84.00 201 LEU A N 1
ATOM 1591 C CA . LEU A 1 201 ? 8.631 -0.102 -7.612 1.00 84.00 201 LEU A CA 1
ATOM 1592 C C . LEU A 1 201 ? 9.338 -0.769 -6.431 1.00 84.00 201 LEU A C 1
ATOM 1594 O O . LEU A 1 201 ? 8.693 -1.090 -5.431 1.00 84.00 201 LEU A O 1
ATOM 1598 N N . ARG A 1 202 ? 10.664 -0.907 -6.530 1.00 81.19 202 ARG A N 1
ATOM 1599 C CA . ARG A 1 202 ? 11.523 -1.498 -5.499 1.00 81.19 202 ARG A CA 1
ATOM 1600 C C . ARG A 1 202 ? 11.408 -0.755 -4.172 1.00 81.19 202 ARG A C 1
ATOM 1602 O O . ARG A 1 202 ? 11.153 -1.364 -3.137 1.00 81.19 202 ARG A O 1
ATOM 1609 N N . ASN A 1 203 ? 11.518 0.568 -4.219 1.00 80.12 203 ASN A N 1
ATOM 1610 C CA . ASN A 1 203 ? 11.558 1.401 -3.020 1.00 80.12 203 ASN A CA 1
ATOM 1611 C C . ASN A 1 203 ? 10.175 1.689 -2.419 1.00 80.12 203 ASN A C 1
ATOM 1613 O O . ASN A 1 203 ? 10.102 2.138 -1.282 1.00 80.12 203 ASN A O 1
ATOM 1617 N N . THR A 1 204 ? 9.080 1.466 -3.152 1.00 76.94 204 THR A N 1
ATOM 1618 C CA . THR A 1 204 ? 7.723 1.757 -2.647 1.00 76.94 204 THR A CA 1
ATOM 1619 C C . THR A 1 204 ? 6.977 0.496 -2.217 1.00 76.94 204 THR A C 1
ATOM 1621 O O . THR A 1 204 ? 6.255 0.526 -1.220 1.00 76.94 204 THR A O 1
ATOM 1624 N N . TRP A 1 205 ? 7.142 -0.611 -2.948 1.00 75.25 205 TRP A N 1
ATOM 1625 C CA . TRP A 1 205 ? 6.274 -1.788 -2.813 1.00 75.25 205 TRP A CA 1
ATOM 1626 C C . TRP A 1 205 ? 7.005 -3.070 -2.392 1.00 75.25 205 TRP A C 1
ATOM 1628 O O . TRP A 1 205 ? 6.348 -4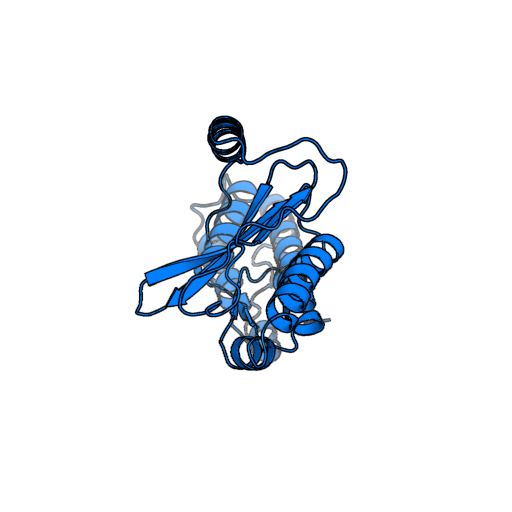.071 -2.135 1.00 75.25 205 TRP A O 1
ATOM 1638 N N . LEU A 1 206 ? 8.342 -3.074 -2.370 1.00 69.62 206 LEU A N 1
ATOM 1639 C CA . LEU A 1 206 ? 9.153 -4.303 -2.390 1.00 69.62 206 LEU A CA 1
ATOM 1640 C C . LEU A 1 206 ? 10.363 -4.254 -1.432 1.00 69.62 206 LEU A C 1
ATOM 1642 O O . LEU A 1 206 ? 11.302 -5.029 -1.580 1.00 69.62 206 LEU A O 1
ATOM 1646 N N . ILE A 1 207 ? 10.363 -3.349 -0.444 1.00 56.22 207 ILE A N 1
ATOM 1647 C CA . ILE A 1 207 ? 11.520 -3.090 0.442 1.00 56.22 207 ILE A CA 1
ATOM 1648 C C . ILE A 1 207 ? 11.972 -4.338 1.234 1.00 56.22 207 ILE A C 1
ATOM 1650 O O . ILE A 1 207 ? 13.141 -4.422 1.594 1.00 56.22 207 ILE A O 1
ATOM 1654 N N . ARG A 1 208 ? 11.100 -5.329 1.472 1.00 49.69 208 ARG A N 1
ATOM 1655 C CA . ARG A 1 208 ? 11.446 -6.581 2.184 1.00 49.69 208 ARG A CA 1
ATOM 1656 C C . ARG A 1 208 ? 12.227 -7.613 1.355 1.00 49.69 208 ARG A C 1
ATOM 1658 O O . ARG A 1 208 ? 12.469 -8.706 1.852 1.00 49.69 208 ARG A O 1
ATOM 1665 N N . PHE A 1 209 ? 12.599 -7.299 0.117 1.00 47.72 209 PHE A N 1
ATOM 1666 C CA . PHE A 1 209 ? 13.386 -8.191 -0.746 1.00 47.72 209 PHE A CA 1
ATOM 1667 C C . PHE A 1 209 ? 14.861 -7.770 -0.844 1.00 47.72 209 PHE A C 1
ATOM 1669 O O . PHE A 1 209 ? 15.492 -7.958 -1.881 1.00 47.72 209 PHE A O 1
ATOM 1676 N N . ARG A 1 210 ? 15.388 -7.151 0.219 1.00 38.06 210 ARG A N 1
ATOM 1677 C CA . ARG A 1 210 ? 16.817 -6.897 0.434 1.00 38.06 210 ARG A CA 1
ATOM 1678 C C . ARG A 1 210 ? 17.271 -7.568 1.716 1.00 38.06 210 ARG A C 1
ATOM 1680 O O . ARG A 1 210 ? 16.455 -7.578 2.666 1.00 38.06 210 ARG A O 1
#

Radius of gyration: 20.61 Å; chains: 1; bounding box: 44×41×57 Å

pLDDT: mean 71.78, std 20.01, range [26.12, 91.31]

Sequence (210 aa):
MACVDCKKFIANKRRLGLYGGEKEGVVKVSQDYSTFLTDPALIVHVCDADKLYTLLAIINDAPYPLLHAVTRCKKRATYQKIFTVLKNSANLVPGNLQKLRSIRFLIDFEEAVKCELESVLRVEVRGCLFHTSQAINRNAKKIFKHFLNERRVSQWVGRARAACFLPPHIIEALGCFEIPYAITPGEVTLHAAAARFTDYLRNTWLIRFR

Foldseek 3Di:
DDWDFCPVVVVVVVVVVQDDDDDDDFSFADPDLACCPNDQREGEADDPAGTWDWDWDQDPNDTDTNYIYGDHDDALVRLLVRLLSVCVSLVVYPCSLVVVQPDEAEEALFVSNQVSNCVSSVHDYDYDLVNLLVVLVVLLCVLCVVPCPPPVSVVLSVLLSCLLVDDLVVCVVVVSLPQPFDCDPVCVSVSVSSVVSSVVSCNTRNVVND